Protein AF-K7EZV3-F1 (afdb_monomer)

Organism: Pelodiscus sinensis (NCBI:txid13735)

Sequence (281 aa):
MEKLIRELLFADDAALLAHTEAAMQRITSCFAKTAQHFGLEVSLKKTEVLYQPAPHEEHHPPSIFIEQTELKVVHQFSYLGCVILSDTKIDQEVDNRLAKAISTFGRLYKRVRNNSNLKRDTKVRVYKAVVLTILLYGAESWVTYRRHLSLLEHFRQRCLRTILNIHWSDFVANTEVLELAEVTSIEAMVLKIQLRWAGHIARMENHRLPKIVLYGELSSGYRDIGAPRKRYKDSLKKSLTACCIDHRQWATQAADRNSWRHTVHQATSFFEDTRRACMED

Solvent-accessible surface area (backbone atoms only — not comparable to full-atom values): 16645 Å² total; per-residue (Å²): 133,93,80,86,74,48,69,50,78,53,93,91,53,71,47,78,47,61,96,43,66,72,53,41,34,50,52,50,41,52,48,47,56,50,36,45,76,73,76,40,80,77,57,66,91,76,47,67,39,72,64,62,66,61,91,95,52,77,88,73,84,69,90,41,50,54,93,89,44,74,43,50,70,38,62,69,41,78,55,98,88,44,57,47,37,43,83,70,54,57,63,66,36,54,50,52,22,47,52,53,21,51,55,48,47,59,70,38,37,67,73,46,60,71,30,82,91,53,54,64,70,57,43,47,51,50,39,55,68,51,32,47,46,47,46,50,64,68,42,57,71,55,65,79,50,69,70,55,48,50,53,53,38,54,54,47,51,54,51,49,32,61,65,71,70,58,56,84,90,67,73,72,50,78,67,56,57,28,60,80,62,75,50,78,55,58,62,42,49,44,42,44,43,29,53,54,44,51,31,51,40,58,60,48,60,81,85,40,64,69,35,39,64,71,73,54,78,74,96,65,86,83,78,72,86,83,86,62,83,79,44,57,68,56,47,51,48,50,46,30,54,64,38,77,40,55,86,87,48,48,58,67,54,18,60,46,67,64,60,30,54,49,52,49,50,53,24,37,49,52,40,48,53,54,55,50,54,71,70,77,111

Nearest PDB structures (foldseek):
  5lg4-assembly1_A  TM=1.783E-01  e=4.500E+00  Saccharomyces cerevisiae S288C

InterPro domains:
  IPR000477 Reverse transcriptase domain [PS50878] (1-84)

pLDDT: mean 92.44, std 5.37, range [48.31, 97.94]

Structure (mmCIF, N/CA/C/O backbone):
data_AF-K7EZV3-F1
#
_entry.id   AF-K7EZV3-F1
#
loop_
_atom_site.group_PDB
_atom_site.id
_atom_site.type_symbol
_atom_site.label_atom_id
_atom_site.label_alt_id
_atom_site.label_comp_id
_atom_site.label_asym_id
_atom_site.label_entity_id
_atom_site.label_seq_id
_atom_site.pdbx_PDB_ins_code
_atom_site.Cartn_x
_atom_site.Cartn_y
_atom_site.Cartn_z
_atom_site.occupancy
_atom_site.B_iso_or_equiv
_atom_site.auth_seq_id
_atom_site.auth_comp_id
_atom_site.auth_asym_id
_atom_site.auth_atom_id
_atom_site.pdbx_PDB_model_num
ATOM 1 N N . MET A 1 1 ? -28.969 1.141 5.673 1.00 69.56 1 MET A N 1
ATOM 2 C CA . MET A 1 1 ? -28.671 0.417 6.926 1.00 69.56 1 MET A CA 1
ATOM 3 C C . MET A 1 1 ? -27.242 0.741 7.308 1.00 69.56 1 MET A C 1
ATOM 5 O O . MET A 1 1 ? -26.357 0.550 6.481 1.00 69.56 1 MET A O 1
ATOM 9 N N . GLU A 1 2 ? -27.040 1.290 8.499 1.00 82.62 2 GLU A N 1
ATOM 10 C CA . GLU A 1 2 ? -25.712 1.579 9.037 1.00 82.62 2 GLU A CA 1
ATOM 11 C C . GLU A 1 2 ? -24.970 0.269 9.341 1.00 82.62 2 GLU A C 1
ATOM 13 O O . GLU A 1 2 ? -25.576 -0.704 9.791 1.00 82.62 2 GLU A O 1
ATOM 18 N N . LYS A 1 3 ? -23.667 0.221 9.051 1.00 83.81 3 LYS A N 1
ATOM 19 C CA . LYS A 1 3 ? -22.807 -0.925 9.361 1.00 83.81 3 LYS A CA 1
ATOM 20 C C . LYS A 1 3 ? -21.596 -0.445 10.138 1.00 83.81 3 LYS A C 1
ATOM 22 O O . LYS A 1 3 ? -20.809 0.339 9.617 1.00 83.81 3 LYS A O 1
ATOM 27 N N . LEU A 1 4 ? -21.426 -0.975 11.343 1.00 88.81 4 LEU A N 1
ATOM 28 C CA . LEU A 1 4 ? -20.236 -0.745 12.147 1.00 88.81 4 LEU A CA 1
ATOM 29 C C . LEU A 1 4 ? -19.218 -1.861 11.900 1.00 88.81 4 LEU A C 1
ATOM 31 O O . LEU A 1 4 ? -19.522 -3.036 12.108 1.00 88.81 4 LEU A O 1
ATOM 35 N N . ILE A 1 5 ? -18.011 -1.491 11.477 1.00 90.69 5 ILE A N 1
ATOM 36 C CA . ILE A 1 5 ? -16.888 -2.422 11.346 1.00 90.69 5 ILE A CA 1
ATOM 37 C C . ILE A 1 5 ? -16.199 -2.490 12.708 1.00 90.69 5 ILE A C 1
ATOM 39 O O . ILE A 1 5 ? -15.713 -1.475 13.197 1.00 90.69 5 ILE A O 1
ATOM 43 N N . ARG A 1 6 ? -16.205 -3.672 13.328 1.00 92.69 6 ARG A N 1
ATOM 44 C CA . ARG A 1 6 ? -15.694 -3.888 14.693 1.00 92.69 6 ARG A CA 1
ATOM 45 C C . ARG A 1 6 ? -14.381 -4.658 14.739 1.00 92.69 6 ARG A C 1
ATOM 47 O O . ARG A 1 6 ? -13.639 -4.533 15.704 1.00 92.69 6 ARG A O 1
ATOM 54 N N . GLU A 1 7 ? -14.103 -5.448 13.713 1.00 93.19 7 GLU A N 1
ATOM 55 C CA . GLU A 1 7 ? -12.957 -6.348 13.683 1.00 93.19 7 GLU A CA 1
ATOM 56 C C . GLU A 1 7 ? -12.457 -6.549 12.253 1.00 93.19 7 GLU A C 1
ATOM 58 O O . GLU A 1 7 ? -13.232 -6.557 11.290 1.00 93.19 7 GLU A O 1
ATOM 63 N N . LEU A 1 8 ? -11.146 -6.711 12.133 1.00 94.19 8 LEU A N 1
ATOM 64 C CA . LEU A 1 8 ? -10.435 -7.149 10.945 1.00 94.19 8 LEU A CA 1
ATOM 65 C C . LEU A 1 8 ? -9.554 -8.314 11.397 1.00 94.19 8 LEU A C 1
ATOM 67 O O . LEU A 1 8 ? -8.602 -8.110 12.146 1.00 94.19 8 LEU A O 1
ATOM 71 N N . LEU A 1 9 ? -9.918 -9.528 10.995 1.00 93.88 9 LEU A N 1
ATOM 72 C CA . LEU A 1 9 ? -9.261 -10.756 11.438 1.00 93.88 9 LEU A CA 1
ATOM 73 C C . LEU A 1 9 ? -8.550 -11.421 10.261 1.00 93.88 9 LEU A C 1
ATOM 75 O O . LEU A 1 9 ? -9.131 -11.561 9.178 1.00 93.88 9 LEU A O 1
ATOM 79 N N . PHE A 1 10 ? -7.311 -11.851 10.475 1.00 93.56 10 PHE A N 1
ATOM 80 C CA . PHE A 1 10 ? -6.536 -12.613 9.507 1.00 93.56 10 PHE A CA 1
ATOM 81 C C . PHE A 1 10 ? -5.547 -13.538 10.224 1.00 93.56 10 PHE A C 1
ATOM 83 O O . PHE A 1 10 ? -4.552 -13.080 10.771 1.00 93.56 10 PHE A O 1
ATOM 90 N N . ALA A 1 11 ? -5.795 -14.850 10.172 1.00 92.69 11 ALA A N 1
ATOM 91 C CA . ALA A 1 11 ? -5.029 -15.834 10.941 1.00 92.69 11 ALA A CA 1
ATOM 92 C C . ALA A 1 11 ? -4.958 -15.446 12.436 1.00 92.69 11 ALA A C 1
ATOM 94 O O . ALA A 1 11 ? -6.009 -15.321 13.062 1.00 92.69 11 ALA A O 1
ATOM 95 N N . ASP A 1 12 ? -3.758 -15.273 12.992 1.00 91.00 12 ASP A N 1
ATOM 96 C CA . ASP A 1 12 ? -3.515 -14.825 14.366 1.00 91.00 12 ASP A CA 1
ATOM 97 C C . ASP A 1 12 ? -3.544 -13.295 14.535 1.00 91.00 12 ASP A C 1
ATOM 99 O O . ASP A 1 12 ? -3.707 -12.808 15.655 1.00 91.00 12 ASP A O 1
ATOM 103 N N . ASP A 1 13 ? -3.438 -12.534 13.442 1.00 93.00 13 ASP A N 1
ATOM 104 C CA . ASP A 1 13 ? -3.518 -11.076 13.468 1.00 93.00 13 ASP A CA 1
ATOM 105 C C . ASP A 1 13 ? -4.984 -10.618 13.576 1.00 93.00 13 ASP A C 1
ATOM 107 O O . ASP A 1 13 ? -5.815 -10.859 12.694 1.00 93.00 13 ASP A O 1
ATOM 111 N N . ALA A 1 14 ? -5.295 -9.888 14.647 1.00 94.12 14 ALA A N 1
ATOM 112 C CA . ALA A 1 14 ? -6.599 -9.276 14.878 1.00 94.12 14 ALA A CA 1
ATOM 113 C C . ALA A 1 14 ? -6.454 -7.767 15.106 1.00 94.12 14 ALA A C 1
ATOM 115 O O . ALA A 1 14 ? -5.689 -7.329 15.964 1.00 94.12 14 ALA A O 1
ATOM 116 N N . ALA A 1 15 ? -7.224 -6.967 14.370 1.00 95.44 15 ALA A N 1
ATOM 117 C CA . ALA A 1 15 ? -7.372 -5.537 14.616 1.00 95.44 15 ALA A CA 1
ATOM 118 C C . ALA A 1 15 ? -8.823 -5.224 14.993 1.00 95.44 15 ALA A C 1
ATOM 120 O O . ALA A 1 15 ? -9.747 -5.431 14.202 1.00 95.44 15 ALA A O 1
ATOM 121 N N . LEU A 1 16 ? -9.019 -4.727 16.212 1.00 95.94 16 LEU A N 1
ATOM 122 C CA . LEU A 1 16 ? -10.322 -4.328 16.736 1.00 95.94 16 LEU A CA 1
ATOM 123 C C . LEU A 1 16 ? -10.544 -2.832 16.500 1.00 95.94 16 LEU A C 1
ATOM 125 O O . LEU A 1 16 ? -9.615 -2.030 16.554 1.00 95.94 16 LEU A O 1
ATOM 129 N N . LEU A 1 17 ? -11.788 -2.461 16.216 1.00 95.12 17 LEU A N 1
ATOM 130 C CA . LEU A 1 17 ? -12.185 -1.111 15.837 1.00 95.12 17 LEU A CA 1
ATOM 131 C C . LEU A 1 17 ? -13.369 -0.666 16.694 1.00 95.12 17 LEU A C 1
ATOM 133 O O . LEU A 1 17 ? -14.361 -1.383 16.851 1.00 95.12 17 LEU A O 1
ATOM 137 N N . ALA A 1 18 ? -13.279 0.547 17.227 1.00 94.44 18 ALA A N 1
ATOM 138 C CA . ALA A 1 18 ? -14.347 1.174 17.988 1.00 94.44 18 ALA A CA 1
ATOM 139 C C . ALA A 1 18 ? -14.259 2.700 17.869 1.00 94.44 18 ALA A C 1
ATOM 141 O O . ALA A 1 18 ? -13.175 3.250 17.699 1.00 94.44 18 ALA A O 1
ATOM 142 N N . HIS A 1 19 ? -15.404 3.378 17.975 1.00 90.94 19 HIS A N 1
ATOM 143 C CA . HIS A 1 19 ? -15.478 4.844 17.921 1.00 90.94 19 HIS A CA 1
ATOM 144 C C . HIS A 1 19 ? -15.219 5.528 19.265 1.00 90.94 19 HIS A C 1
ATOM 146 O O . HIS A 1 19 ? -14.943 6.719 19.290 1.00 90.94 19 HIS A O 1
ATOM 152 N N . THR A 1 20 ? -15.345 4.803 20.378 1.00 91.69 20 THR A N 1
ATOM 153 C CA . THR A 1 20 ? -15.159 5.356 21.723 1.00 91.69 20 THR A CA 1
ATOM 154 C C . THR A 1 20 ? -14.233 4.471 22.535 1.00 91.69 20 THR A C 1
ATOM 156 O O . THR A 1 20 ? -14.227 3.250 22.361 1.00 91.69 20 THR A O 1
ATOM 159 N N . GLU A 1 21 ? -13.498 5.074 23.464 1.00 94.19 21 GLU A N 1
ATOM 160 C CA . GLU A 1 21 ? -12.610 4.363 24.386 1.00 94.19 21 GLU A CA 1
ATOM 161 C C . GLU A 1 21 ? -13.364 3.296 25.186 1.00 94.19 21 GLU A C 1
ATOM 163 O O . GLU A 1 21 ? -12.966 2.136 25.209 1.00 94.19 21 GLU A O 1
ATOM 168 N N . ALA A 1 22 ? -14.537 3.632 25.730 1.00 95.69 22 ALA A N 1
ATOM 169 C CA . ALA A 1 22 ? -15.364 2.670 26.453 1.00 95.69 22 ALA A CA 1
ATOM 170 C C . ALA A 1 22 ? -15.791 1.478 25.574 1.00 95.69 22 ALA A C 1
ATOM 172 O O . ALA A 1 22 ? -15.874 0.345 26.049 1.00 95.69 22 ALA A O 1
ATOM 173 N N . ALA A 1 23 ? -16.079 1.705 24.287 1.00 95.75 23 ALA A N 1
ATOM 174 C CA . ALA A 1 23 ? -16.372 0.618 23.356 1.00 95.75 23 ALA A CA 1
ATOM 175 C C . ALA A 1 23 ? -15.118 -0.198 23.010 1.00 95.75 23 ALA A C 1
ATOM 177 O O . ALA A 1 23 ? -15.225 -1.421 22.912 1.00 95.75 23 ALA A O 1
ATOM 178 N N . MET A 1 24 ? -13.958 0.454 22.884 1.00 96.31 24 MET A N 1
ATOM 179 C CA . MET A 1 24 ? -12.667 -0.197 22.659 1.00 96.31 24 MET A CA 1
ATOM 180 C C . MET A 1 24 ? -12.271 -1.093 23.840 1.00 96.31 24 MET A C 1
ATOM 182 O O . MET A 1 24 ? -11.887 -2.245 23.639 1.00 96.31 24 MET A O 1
ATOM 186 N N . GLN A 1 25 ? -12.453 -0.617 25.074 1.00 97.56 25 GLN A N 1
ATOM 187 C CA . GLN A 1 25 ? -12.226 -1.397 26.289 1.00 97.56 25 GLN A CA 1
ATOM 188 C C . GLN A 1 25 ? -13.127 -2.635 26.313 1.00 97.56 25 GLN A C 1
ATOM 190 O O . GLN A 1 25 ? -12.651 -3.753 26.504 1.00 97.56 25 GLN A O 1
ATOM 195 N N . ARG A 1 26 ? -14.432 -2.456 26.052 1.00 96.25 26 ARG A N 1
ATOM 196 C CA . ARG A 1 26 ? -15.395 -3.567 26.030 1.00 96.25 26 ARG A CA 1
ATOM 197 C C . ARG A 1 26 ? -15.046 -4.619 24.983 1.00 96.25 26 ARG A C 1
ATOM 199 O O . ARG A 1 26 ? -15.013 -5.798 25.321 1.00 96.25 26 ARG A O 1
ATOM 206 N N . ILE A 1 27 ? -14.797 -4.219 23.732 1.00 96.06 27 ILE A N 1
ATOM 207 C CA . ILE A 1 27 ? -14.512 -5.189 22.665 1.00 96.06 27 ILE A CA 1
ATOM 208 C C . ILE A 1 27 ? -13.200 -5.928 22.927 1.00 96.06 27 ILE A C 1
ATOM 210 O O . ILE A 1 27 ? -13.160 -7.143 22.779 1.00 96.06 27 ILE A O 1
ATOM 214 N N . THR A 1 28 ? -12.174 -5.227 23.412 1.00 96.50 28 THR A N 1
ATOM 215 C CA . THR A 1 28 ? -10.874 -5.813 23.752 1.00 96.50 28 THR A CA 1
ATOM 216 C C . THR A 1 28 ? -10.989 -6.809 24.910 1.00 96.50 28 THR A C 1
ATOM 218 O O . THR A 1 28 ? -10.503 -7.933 24.802 1.00 96.50 28 THR A O 1
ATOM 221 N N . SER A 1 29 ? -11.706 -6.458 25.986 1.00 95.50 29 SER A N 1
ATOM 222 C CA . SER A 1 29 ? -11.954 -7.372 27.114 1.00 95.50 29 SER A CA 1
ATOM 223 C C . SER A 1 29 ? -12.775 -8.597 26.704 1.00 95.50 29 SER A C 1
ATOM 225 O O . SER A 1 29 ? -12.448 -9.721 27.085 1.00 95.50 29 SER A O 1
ATOM 227 N N . CYS A 1 30 ? -13.828 -8.405 25.902 1.00 95.12 30 CYS A N 1
ATOM 228 C CA . CYS A 1 30 ? -14.626 -9.512 25.376 1.00 95.12 30 CYS A CA 1
ATOM 229 C C . CYS A 1 30 ? -13.800 -10.423 24.468 1.00 95.12 30 CYS A C 1
ATOM 231 O O . CYS A 1 30 ? -13.913 -11.643 24.583 1.00 95.12 30 CYS A O 1
ATOM 233 N N . PHE A 1 31 ? -12.966 -9.853 23.597 1.00 95.12 31 PHE A N 1
ATOM 234 C CA . PHE A 1 31 ? -12.097 -10.611 22.704 1.00 95.12 31 PHE A CA 1
ATOM 235 C C . PHE A 1 31 ? -11.091 -11.449 23.497 1.00 95.12 31 PHE A C 1
ATOM 237 O O . PHE A 1 31 ? -11.020 -12.655 23.285 1.00 95.12 31 PHE A O 1
ATOM 244 N N . ALA A 1 32 ? -10.394 -10.851 24.470 1.00 95.25 32 ALA A N 1
ATOM 245 C CA . ALA A 1 32 ? -9.432 -11.556 25.318 1.00 95.25 32 ALA A CA 1
ATOM 246 C C . ALA A 1 32 ? -10.081 -12.700 26.115 1.00 95.25 32 ALA A C 1
ATOM 248 O O . ALA A 1 32 ? -9.597 -13.829 26.083 1.00 95.25 32 ALA A O 1
ATOM 249 N N . LYS A 1 33 ? -11.231 -12.445 26.752 1.00 95.31 33 LYS A N 1
ATOM 250 C CA . LYS A 1 33 ? -11.982 -13.479 27.482 1.00 95.31 33 LYS A CA 1
ATOM 251 C C . LYS A 1 33 ? -12.449 -14.612 26.565 1.00 95.31 33 LYS A C 1
ATOM 253 O O . LYS A 1 33 ? -12.395 -15.782 26.930 1.00 95.31 33 LYS A O 1
ATOM 258 N N . THR A 1 34 ? -12.916 -14.267 25.367 1.00 94.75 34 THR A N 1
ATOM 259 C CA . THR A 1 34 ? -13.365 -15.258 24.383 1.00 94.75 34 THR A CA 1
ATOM 260 C C . THR A 1 34 ? -12.189 -16.097 23.894 1.00 94.75 34 THR A C 1
ATOM 262 O O . THR A 1 34 ? -12.300 -17.316 23.868 1.00 94.75 34 THR A O 1
ATOM 265 N N . ALA A 1 35 ? -11.048 -15.475 23.585 1.00 94.38 35 ALA A N 1
ATOM 266 C CA . ALA A 1 35 ? -9.823 -16.178 23.216 1.00 94.38 35 ALA A CA 1
ATOM 267 C C . ALA A 1 35 ? -9.426 -17.207 24.290 1.00 94.38 35 ALA A C 1
ATOM 269 O O . ALA A 1 35 ? -9.222 -18.374 23.958 1.00 94.38 35 ALA A O 1
ATOM 270 N N . GLN A 1 36 ? -9.456 -16.822 25.571 1.00 95.06 36 GLN A N 1
ATOM 271 C CA . GLN A 1 36 ? -9.179 -17.729 26.692 1.00 95.06 36 GLN A CA 1
ATOM 272 C C . GLN A 1 36 ? -10.145 -18.916 26.754 1.00 95.06 36 GLN A C 1
ATOM 274 O O . GLN A 1 36 ? -9.711 -20.046 26.967 1.00 95.06 36 GLN A O 1
ATOM 279 N N . HIS A 1 37 ? -11.445 -18.702 26.515 1.00 95.81 37 HIS A N 1
ATOM 280 C CA . HIS A 1 37 ? -12.419 -19.801 26.456 1.00 95.81 37 HIS A CA 1
ATOM 281 C C . HIS A 1 37 ? -12.117 -20.810 25.335 1.00 95.81 37 HIS A C 1
ATOM 283 O O . HIS A 1 37 ? -12.468 -21.981 25.460 1.00 95.81 37 HIS A O 1
ATOM 289 N N . PHE A 1 38 ? -11.456 -20.375 24.260 1.00 94.56 38 PHE A N 1
ATOM 290 C CA . PHE A 1 38 ? -10.987 -21.238 23.172 1.00 94.56 38 PHE A CA 1
ATOM 291 C C . PHE A 1 38 ? -9.553 -21.761 23.380 1.00 94.56 38 PHE A C 1
ATOM 293 O O . PHE A 1 38 ? -8.991 -22.369 22.471 1.00 94.56 38 PHE A O 1
ATOM 300 N N . GLY A 1 39 ? -8.953 -21.550 24.558 1.00 95.69 39 GLY A N 1
ATOM 301 C CA . GLY A 1 39 ? -7.586 -21.981 24.865 1.00 95.69 39 GLY A CA 1
ATOM 302 C C . GLY A 1 39 ? -6.499 -21.151 24.173 1.00 95.69 39 GLY A C 1
ATOM 303 O O . GLY A 1 39 ? -5.375 -21.623 24.024 1.00 95.69 39 GLY A O 1
ATOM 304 N N . LEU A 1 40 ? -6.829 -19.936 23.727 1.00 95.06 40 LEU A N 1
ATOM 305 C CA . LEU A 1 40 ? -5.903 -18.987 23.114 1.00 95.06 40 LEU A CA 1
ATOM 306 C C . LEU A 1 40 ? -5.526 -17.884 24.108 1.00 95.06 40 LEU A C 1
ATOM 308 O O . LEU A 1 40 ? -6.339 -17.457 24.926 1.00 95.06 40 LEU A O 1
ATOM 312 N N . GLU A 1 41 ? -4.305 -17.372 23.987 1.00 92.88 41 GLU A N 1
ATOM 313 C CA . GLU A 1 41 ? -3.794 -16.283 24.819 1.00 92.88 41 GLU A CA 1
ATOM 314 C C . GLU A 1 41 ? -3.475 -15.055 23.959 1.00 92.88 41 GLU A C 1
ATOM 316 O O . GLU A 1 41 ? -2.822 -15.154 22.916 1.00 92.88 41 GLU A O 1
ATOM 321 N N . VAL A 1 42 ? -3.930 -13.878 24.397 1.00 93.81 42 VAL A N 1
ATOM 322 C CA . VAL A 1 42 ? -3.603 -12.611 23.738 1.00 93.81 42 VAL A CA 1
ATOM 323 C C . VAL A 1 42 ? -2.207 -12.172 24.166 1.00 93.81 42 VAL A C 1
ATOM 325 O O . VAL A 1 42 ? -1.937 -11.956 25.344 1.00 93.81 42 VAL A O 1
ATOM 328 N N . SER A 1 43 ? -1.308 -11.992 23.201 1.00 93.94 43 SER A N 1
ATOM 329 C CA . SER A 1 43 ? 0.053 -11.541 23.488 1.00 93.94 43 SER A CA 1
ATOM 330 C C . SER A 1 43 ? 0.087 -10.058 23.866 1.00 93.94 43 SER A C 1
ATOM 332 O O . SER A 1 43 ? 0.243 -9.199 23.001 1.00 93.94 43 SER A O 1
ATOM 334 N N . LEU A 1 44 ? 0.048 -9.758 25.167 1.00 93.00 44 LEU A N 1
ATOM 335 C CA . LEU A 1 44 ? 0.093 -8.386 25.703 1.00 93.00 44 LEU A CA 1
ATOM 336 C C . LEU A 1 44 ? 1.269 -7.557 25.162 1.00 93.00 44 LEU A C 1
ATOM 338 O O . LEU A 1 44 ? 1.140 -6.363 24.924 1.00 93.00 44 LEU A O 1
ATOM 342 N N . LYS A 1 45 ? 2.418 -8.198 24.910 1.00 92.56 45 LYS A N 1
ATOM 343 C CA . LYS A 1 45 ? 3.607 -7.541 24.344 1.00 92.56 45 LYS A CA 1
ATOM 344 C C . LYS A 1 45 ? 3.415 -7.084 22.892 1.00 92.56 45 LYS A C 1
ATOM 346 O O . LYS A 1 45 ? 4.070 -6.134 22.471 1.00 92.56 45 LYS A O 1
ATOM 351 N N . LYS A 1 46 ? 2.610 -7.807 22.110 1.00 92.56 46 LYS A N 1
ATOM 352 C CA . LYS A 1 46 ? 2.352 -7.512 20.691 1.00 92.56 46 LYS A CA 1
ATOM 353 C C . LYS A 1 46 ? 1.092 -6.673 20.491 1.00 92.56 46 LYS A C 1
ATOM 355 O O . LYS A 1 46 ? 0.960 -6.043 19.449 1.00 92.56 46 LYS A O 1
ATOM 360 N N . THR A 1 47 ? 0.167 -6.698 21.445 1.00 95.12 47 THR A N 1
ATOM 361 C CA . THR A 1 47 ? -1.079 -5.941 21.369 1.00 95.12 47 THR A CA 1
ATOM 362 C C . THR A 1 47 ? -0.813 -4.465 21.648 1.00 95.12 47 THR A C 1
ATOM 364 O O . THR A 1 47 ? -0.391 -4.080 22.735 1.00 95.12 47 THR A O 1
ATOM 367 N N . GLU A 1 48 ? -1.080 -3.633 20.648 1.00 96.12 48 GLU A N 1
ATOM 368 C CA . GLU A 1 48 ? -0.909 -2.182 20.704 1.00 96.12 48 GLU A CA 1
ATOM 369 C C . GLU A 1 48 ? -2.248 -1.487 20.417 1.00 96.12 48 GLU A C 1
ATOM 371 O O . GLU A 1 48 ? -3.138 -2.063 19.786 1.00 96.12 48 GLU A O 1
ATOM 376 N N . VAL A 1 49 ? -2.393 -0.239 20.864 1.00 96.56 49 VAL A N 1
ATOM 377 C CA . VAL A 1 49 ? -3.595 0.578 20.647 1.00 96.56 49 VAL A CA 1
ATOM 378 C C . VAL A 1 49 ? -3.242 1.784 19.791 1.00 96.56 49 VAL A C 1
ATOM 380 O O . VAL A 1 49 ? -2.394 2.592 20.160 1.00 96.56 49 VAL A O 1
ATOM 383 N N . LEU A 1 50 ? -3.915 1.932 18.652 1.00 95.44 50 LEU A N 1
ATOM 384 C CA . LEU A 1 50 ? -3.836 3.137 17.832 1.00 95.44 50 LEU A CA 1
ATOM 385 C C . LEU A 1 50 ? -5.031 4.037 18.139 1.00 95.44 50 LEU A C 1
ATOM 387 O O . LEU A 1 50 ? -6.176 3.634 17.937 1.00 95.44 50 LEU A O 1
ATOM 391 N N . TYR A 1 51 ? -4.762 5.269 18.563 1.00 93.88 51 TYR A N 1
ATOM 392 C CA . TYR A 1 51 ? -5.792 6.290 18.717 1.00 93.88 51 TYR A CA 1
ATOM 393 C C . TYR A 1 51 ? -5.727 7.303 17.583 1.00 93.88 51 TYR A C 1
ATOM 395 O O . TYR A 1 51 ? -4.682 7.905 17.333 1.00 93.88 51 TYR A O 1
ATOM 403 N N . GLN A 1 52 ? -6.860 7.495 16.912 1.00 90.69 52 GLN A N 1
ATOM 404 C CA . GLN A 1 52 ? -7.023 8.465 15.841 1.00 90.69 52 GLN A CA 1
ATOM 405 C C . GLN A 1 52 ? -8.096 9.484 16.259 1.00 90.69 52 GLN A C 1
ATOM 407 O O . GLN A 1 52 ? -9.282 9.157 16.174 1.00 90.69 52 GLN A O 1
ATOM 412 N N . PRO A 1 53 ? -7.702 10.690 16.709 1.00 86.75 53 PRO A N 1
ATOM 413 C CA . PRO A 1 53 ? -8.657 11.730 17.083 1.00 86.75 53 PRO A CA 1
ATOM 414 C C . PRO A 1 53 ? -9.397 12.263 15.851 1.00 86.75 53 PRO A C 1
ATOM 416 O O . PRO A 1 53 ? -8.897 12.171 14.718 1.00 86.75 53 PRO A O 1
ATOM 419 N N . ALA A 1 54 ? -10.581 12.846 16.056 1.00 82.81 54 ALA A N 1
ATOM 420 C CA . ALA A 1 54 ? -11.228 13.592 14.987 1.00 82.81 54 ALA A CA 1
ATOM 421 C C . ALA A 1 54 ? -10.391 14.840 14.630 1.00 82.81 54 ALA A C 1
ATOM 423 O O . ALA A 1 54 ? -9.571 15.305 15.429 1.00 82.81 54 ALA A O 1
ATOM 424 N N . PRO A 1 55 ? -10.546 15.402 13.417 1.00 79.12 55 PRO A N 1
ATOM 425 C CA . PRO A 1 55 ? -9.895 16.661 13.078 1.00 79.12 55 PRO A CA 1
ATOM 426 C C . PRO A 1 55 ? -10.214 17.741 14.118 1.00 79.12 55 PRO A C 1
ATOM 428 O O . PRO A 1 55 ? -11.372 17.905 14.489 1.00 79.12 55 PRO A O 1
ATOM 431 N N . HIS A 1 56 ? -9.190 18.490 14.537 1.00 78.62 56 HIS A N 1
ATOM 432 C CA . HIS A 1 56 ? -9.286 19.588 15.515 1.00 78.62 56 HIS A CA 1
ATOM 433 C C . HIS A 1 56 ? -9.620 19.175 16.957 1.00 78.62 56 HIS A C 1
ATOM 435 O O . HIS A 1 56 ? -9.777 20.053 17.801 1.00 78.62 56 HIS A O 1
ATOM 441 N N . GLU A 1 57 ? -9.674 17.878 17.265 1.00 80.69 57 GLU A N 1
ATOM 442 C CA . GLU A 1 57 ? -9.731 17.399 18.648 1.00 80.69 57 GLU A CA 1
ATOM 443 C C . GLU A 1 57 ? -8.331 17.266 19.253 1.00 80.69 57 GLU A C 1
ATOM 445 O O . GLU A 1 57 ? -7.357 16.920 18.573 1.00 80.69 57 GLU A O 1
ATOM 450 N N . GLU A 1 58 ? -8.236 17.527 20.557 1.00 77.56 58 GLU A N 1
ATOM 451 C CA . GLU A 1 58 ? -7.014 17.289 21.313 1.00 77.56 58 GLU A CA 1
ATOM 452 C C . GLU A 1 58 ? -6.688 15.792 21.376 1.00 77.56 58 GLU A C 1
ATOM 454 O O . GLU A 1 58 ? -7.553 14.917 21.484 1.00 77.56 58 GLU A O 1
ATOM 459 N N . HIS A 1 59 ? -5.395 15.483 21.293 1.00 81.00 59 HIS A N 1
ATOM 460 C CA . HIS A 1 59 ? -4.927 14.111 21.373 1.00 81.00 59 HIS A CA 1
ATOM 461 C C . HIS A 1 59 ? -4.858 13.662 22.834 1.00 81.00 59 HIS A C 1
ATOM 463 O O . HIS A 1 59 ? -3.845 13.855 23.505 1.00 81.00 59 HIS A O 1
ATOM 469 N N . HIS A 1 60 ? -5.926 13.026 23.307 1.00 85.12 60 HIS A N 1
ATOM 470 C CA . HIS A 1 60 ? -5.935 12.317 24.583 1.00 85.12 60 HIS A CA 1
ATOM 471 C C . HIS A 1 60 ? -5.706 10.819 24.338 1.00 85.12 60 HIS A C 1
ATOM 473 O O . HIS A 1 60 ? -6.581 10.166 23.767 1.00 85.12 60 HIS A O 1
ATOM 479 N N . PRO A 1 61 ? -4.531 10.266 24.691 1.00 86.44 61 PRO A N 1
ATOM 480 C CA . PRO A 1 61 ? -4.272 8.846 24.498 1.00 86.44 61 PRO A CA 1
ATOM 481 C C . PRO A 1 61 ? -5.226 8.012 25.374 1.00 86.44 61 PRO A C 1
ATOM 483 O O . PRO A 1 61 ? -5.384 8.335 26.551 1.00 86.44 61 PRO A O 1
ATOM 486 N N . PRO A 1 62 ? -5.859 6.960 24.826 1.00 92.44 62 PRO A N 1
ATOM 487 C CA . PRO A 1 62 ? -6.791 6.122 25.570 1.00 92.44 62 PRO A CA 1
ATOM 488 C C . PRO A 1 62 ? -6.047 5.159 26.495 1.00 92.44 62 PRO A C 1
ATOM 490 O O . PRO A 1 62 ? -4.990 4.641 26.131 1.00 92.44 62 PRO A O 1
ATOM 493 N N . SER A 1 63 ? -6.656 4.829 27.628 1.00 95.25 63 SER A N 1
ATOM 494 C CA . SER A 1 63 ? -6.155 3.817 28.556 1.00 95.25 63 SER A CA 1
ATOM 495 C C . SER A 1 63 ? -6.988 2.548 28.413 1.00 95.25 63 SER A C 1
ATOM 497 O O . SER A 1 63 ? -8.082 2.416 28.961 1.00 95.25 63 SER A O 1
ATOM 499 N N . ILE A 1 64 ? -6.464 1.596 27.637 1.00 97.00 64 ILE A N 1
ATOM 500 C CA . ILE A 1 64 ? -7.111 0.303 27.392 1.00 97.00 64 ILE A CA 1
ATOM 501 C C . ILE A 1 64 ? -6.363 -0.793 28.136 1.00 97.00 64 ILE A C 1
ATOM 503 O O . ILE A 1 64 ? -5.150 -0.923 28.005 1.00 97.00 64 ILE A O 1
ATOM 507 N N . PHE A 1 65 ? -7.101 -1.632 28.851 1.00 96.56 65 PHE A N 1
ATOM 508 C CA . PHE A 1 65 ? -6.560 -2.711 29.665 1.00 96.56 65 PHE A CA 1
ATOM 509 C C . PHE A 1 65 ? -6.996 -4.080 29.147 1.00 96.56 65 PHE A C 1
ATOM 511 O O . PHE A 1 65 ? -8.150 -4.284 28.759 1.00 96.56 65 PHE A O 1
ATOM 518 N N . ILE A 1 66 ? -6.088 -5.047 29.216 1.00 94.69 66 ILE A N 1
ATOM 519 C CA . ILE A 1 66 ? -6.427 -6.470 29.226 1.00 94.69 66 ILE A CA 1
ATOM 520 C C . ILE A 1 66 ? -6.055 -6.991 30.608 1.00 94.69 66 ILE A C 1
ATOM 522 O O . ILE A 1 66 ? -4.897 -6.911 31.016 1.00 94.69 66 ILE A O 1
ATOM 526 N N . GLU A 1 67 ? -7.057 -7.488 31.335 1.00 87.88 67 GLU A N 1
ATOM 527 C CA . GLU A 1 67 ? -6.937 -7.883 32.743 1.00 87.88 67 GLU A CA 1
ATOM 528 C C . GLU A 1 67 ? -6.460 -6.715 33.621 1.00 87.88 67 GLU A C 1
ATOM 530 O O . GLU A 1 67 ? -7.250 -5.823 33.922 1.00 87.88 67 GLU A O 1
ATOM 535 N N . GLN A 1 68 ? -5.186 -6.704 34.015 1.00 90.81 68 GLN A N 1
ATOM 536 C CA . GLN A 1 68 ? -4.552 -5.639 34.804 1.00 90.81 68 GLN A CA 1
ATOM 537 C C . GLN A 1 68 ? -3.416 -4.934 34.048 1.00 90.81 68 GLN A C 1
ATOM 539 O O . GLN A 1 68 ? -2.742 -4.074 34.609 1.00 90.81 68 GLN A O 1
ATOM 544 N N . THR A 1 69 ? -3.186 -5.294 32.783 1.00 95.25 69 THR A N 1
ATOM 545 C CA . THR A 1 69 ? -2.105 -4.727 31.973 1.00 95.25 69 THR A CA 1
ATOM 546 C C . THR A 1 69 ? -2.653 -3.661 31.038 1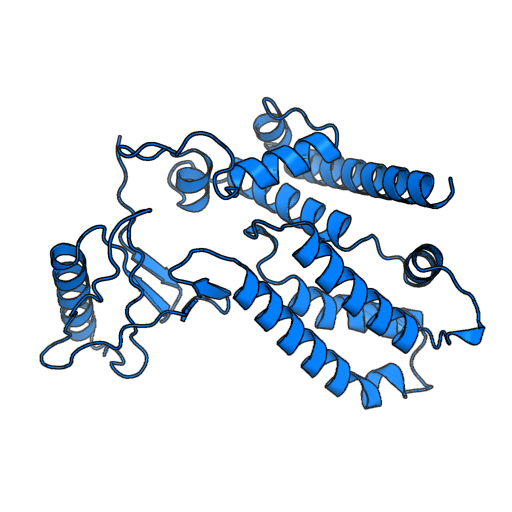.00 95.25 69 THR A C 1
ATOM 548 O O . THR A 1 69 ? -3.519 -3.945 30.208 1.00 95.25 69 THR A O 1
ATOM 551 N N . GLU A 1 70 ? -2.127 -2.443 31.156 1.00 96.19 70 GLU A N 1
ATOM 552 C CA . GLU A 1 70 ? -2.392 -1.369 30.201 1.00 96.19 70 GLU A CA 1
ATOM 553 C C . GLU A 1 70 ? -1.686 -1.665 28.874 1.00 96.19 70 GLU A C 1
ATOM 555 O O . GLU A 1 70 ? -0.495 -1.990 28.831 1.00 96.19 70 GLU A O 1
ATOM 560 N N . LEU A 1 71 ? -2.432 -1.575 27.779 1.00 96.69 71 LEU A N 1
ATOM 561 C CA . LEU A 1 71 ? -1.906 -1.766 26.440 1.00 96.69 71 LEU A CA 1
ATOM 562 C C . LEU A 1 71 ? -1.122 -0.535 25.995 1.00 96.69 71 LEU A C 1
ATOM 564 O O . LEU A 1 71 ? -1.508 0.609 26.224 1.00 96.69 71 LEU A O 1
ATOM 568 N N . LYS A 1 72 ? -0.030 -0.777 25.273 1.00 96.19 72 LYS A N 1
ATOM 569 C CA . LYS A 1 72 ? 0.817 0.290 24.748 1.00 96.19 72 LYS A CA 1
ATOM 570 C C . LYS A 1 72 ? 0.080 1.075 23.660 1.00 96.19 72 LYS A C 1
ATOM 572 O O . LYS A 1 72 ? -0.214 0.538 22.590 1.00 96.19 72 LYS A O 1
ATOM 577 N N . VAL A 1 73 ? -0.137 2.366 23.898 1.00 95.88 73 VAL A N 1
ATOM 578 C CA . VAL A 1 73 ? -0.630 3.296 22.874 1.00 95.88 73 VAL A CA 1
ATOM 579 C C . VAL A 1 73 ? 0.500 3.642 21.904 1.00 95.88 73 VAL A C 1
ATOM 581 O O . VAL A 1 73 ? 1.614 3.974 22.315 1.00 95.88 73 VAL A O 1
ATOM 584 N N . VAL A 1 74 ? 0.226 3.566 20.604 1.00 95.12 74 VAL A N 1
ATOM 585 C CA . VAL A 1 74 ? 1.206 3.816 19.543 1.00 95.12 74 VAL A CA 1
ATOM 586 C C . VAL A 1 74 ? 0.710 4.839 18.534 1.00 95.12 74 VAL A C 1
ATOM 588 O O . VAL A 1 74 ? -0.461 4.878 18.178 1.00 95.12 74 VAL A O 1
ATOM 591 N N . HIS A 1 75 ? 1.638 5.645 18.018 1.00 93.25 75 HIS A N 1
ATOM 592 C CA . HIS A 1 75 ? 1.396 6.513 16.861 1.00 93.25 75 HIS A CA 1
ATOM 593 C C . HIS A 1 75 ? 1.443 5.730 15.538 1.00 93.25 75 HIS A C 1
ATOM 595 O O . HIS A 1 75 ? 0.805 6.107 14.558 1.00 93.25 75 HIS A O 1
ATOM 601 N N . GLN A 1 76 ? 2.228 4.650 15.505 1.00 94.31 76 GLN A N 1
ATOM 602 C CA . GLN A 1 76 ? 2.449 3.809 14.337 1.00 94.31 76 GLN A CA 1
ATOM 603 C C . GLN A 1 76 ? 1.965 2.392 14.630 1.00 94.31 76 GLN A C 1
ATOM 605 O O . GLN A 1 76 ? 2.541 1.713 15.472 1.00 94.31 76 GLN A O 1
ATOM 610 N N . PHE A 1 77 ? 0.960 1.937 13.890 1.00 94.25 77 PHE A N 1
ATOM 611 C CA . PHE A 1 77 ? 0.378 0.607 14.023 1.00 94.25 77 PHE A CA 1
ATOM 612 C C . PHE A 1 77 ? 0.691 -0.235 12.788 1.00 94.25 77 PHE A C 1
ATOM 614 O O . PHE A 1 77 ? 0.521 0.230 11.659 1.00 94.25 77 PHE A O 1
ATOM 621 N N . SER A 1 78 ? 1.159 -1.467 12.983 1.00 93.25 78 SER A N 1
ATOM 622 C CA . SER A 1 78 ? 1.466 -2.384 11.879 1.00 93.25 78 SER A CA 1
ATOM 623 C C . SER A 1 78 ? 0.397 -3.464 11.770 1.00 93.25 78 SER A C 1
ATOM 625 O O . SER A 1 78 ? 0.142 -4.169 12.736 1.00 93.25 78 SER A O 1
ATOM 627 N N . TYR A 1 79 ? -0.189 -3.632 10.585 1.00 93.50 79 TYR A N 1
ATOM 628 C CA . TYR A 1 79 ? -1.187 -4.667 10.316 1.00 93.50 79 TYR A CA 1
ATOM 629 C C . TYR A 1 79 ? -0.980 -5.264 8.923 1.00 93.50 79 TYR A C 1
ATOM 631 O O . TYR A 1 79 ? -0.884 -4.530 7.936 1.00 93.50 79 TYR A O 1
ATOM 639 N N . LEU A 1 80 ? -0.863 -6.595 8.835 1.00 92.00 80 LEU A N 1
ATOM 640 C CA . LEU A 1 80 ? -0.614 -7.339 7.585 1.00 92.00 80 LEU A CA 1
ATOM 641 C C . LEU A 1 80 ? 0.569 -6.801 6.769 1.00 92.00 80 LEU A C 1
ATOM 643 O O . LEU A 1 80 ? 0.585 -6.746 5.534 1.00 92.00 80 LEU A O 1
ATOM 647 N N . GLY A 1 81 ? 1.586 -6.374 7.512 1.00 90.88 81 GLY A N 1
ATOM 648 C CA . GLY A 1 81 ? 2.808 -5.809 6.985 1.00 90.88 81 GLY A CA 1
ATOM 649 C C . GLY A 1 81 ? 2.712 -4.347 6.564 1.00 90.88 81 GLY A C 1
ATOM 650 O O . GLY A 1 81 ? 3.779 -3.810 6.288 1.00 90.88 81 GLY A O 1
ATOM 651 N N . CYS A 1 82 ? 1.533 -3.715 6.515 1.00 92.25 82 CYS A N 1
ATOM 652 C CA . CYS A 1 82 ? 1.334 -2.285 6.240 1.00 92.25 82 CYS A CA 1
ATOM 653 C C . CYS A 1 82 ? 1.357 -1.454 7.523 1.00 92.25 82 CYS A C 1
ATOM 655 O O . CYS A 1 82 ? 0.972 -1.930 8.588 1.00 92.25 82 CYS A O 1
ATOM 657 N N . VAL A 1 83 ? 1.783 -0.201 7.404 1.00 93.44 83 VAL A N 1
ATOM 658 C CA . VAL A 1 83 ? 1.857 0.746 8.510 1.00 93.44 83 VAL A CA 1
ATOM 659 C C . VAL A 1 83 ? 0.768 1.806 8.401 1.00 93.44 83 VAL A C 1
ATOM 661 O O . VAL A 1 83 ? 0.597 2.443 7.363 1.00 93.44 83 VAL A O 1
ATOM 664 N N . ILE A 1 84 ? 0.051 1.998 9.503 1.00 93.19 84 ILE A N 1
ATOM 665 C CA . ILE A 1 84 ? -1.015 2.980 9.672 1.00 93.19 84 ILE A CA 1
ATOM 666 C C . ILE A 1 84 ? -0.564 3.968 10.749 1.00 93.19 84 ILE A C 1
ATOM 668 O O . ILE A 1 84 ? -0.137 3.565 11.830 1.00 93.19 84 ILE A O 1
ATOM 672 N N . LEU A 1 85 ? -0.636 5.262 10.442 1.00 92.88 85 LEU A N 1
ATOM 673 C CA . LEU A 1 85 ? -0.348 6.333 11.394 1.00 92.88 85 LEU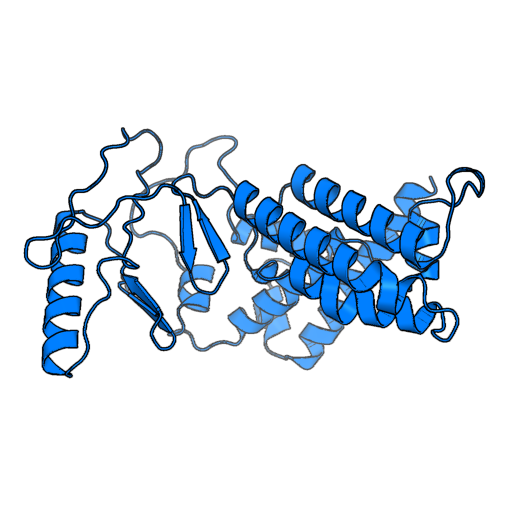 A CA 1
ATOM 674 C C . LEU A 1 85 ? -1.641 6.894 11.981 1.00 92.88 85 LEU A C 1
ATOM 676 O O . LEU A 1 85 ? -2.655 6.958 11.280 1.00 92.88 85 LEU A O 1
ATOM 680 N N . SER A 1 86 ? -1.584 7.381 13.220 1.00 90.94 86 SER A N 1
ATOM 681 C CA . SER A 1 86 ? -2.717 8.066 13.861 1.00 90.94 86 SER A CA 1
ATOM 682 C C . SER A 1 86 ? -3.137 9.324 13.101 1.00 90.94 86 SER A C 1
ATOM 684 O O . SER A 1 86 ? -4.308 9.687 13.086 1.00 90.94 86 SER A O 1
ATOM 686 N N . ASP A 1 87 ? -2.205 9.971 12.398 1.00 88.19 87 ASP A N 1
ATOM 687 C CA . ASP A 1 87 ? -2.494 11.119 11.548 1.00 88.19 87 ASP A CA 1
ATOM 688 C C . ASP A 1 87 ? -2.950 10.739 10.132 1.00 88.19 87 ASP A C 1
ATOM 690 O O . ASP A 1 87 ? -3.126 11.632 9.305 1.00 88.19 87 ASP A O 1
ATOM 694 N N . THR A 1 88 ? -3.177 9.457 9.826 1.00 87.56 88 THR A N 1
ATOM 695 C CA . THR A 1 88 ? -3.645 8.924 8.528 1.00 87.56 88 THR A CA 1
ATOM 696 C C . THR A 1 88 ? -2.755 9.217 7.314 1.00 87.56 88 THR A C 1
ATOM 698 O O . THR A 1 88 ? -3.170 8.986 6.173 1.00 87.56 88 THR A O 1
ATOM 701 N N . LYS A 1 89 ? -1.535 9.737 7.502 1.00 91.00 89 LYS A N 1
ATOM 702 C CA . LYS A 1 89 ? -0.623 9.978 6.381 1.00 91.00 89 LYS A CA 1
ATOM 703 C C . LYS A 1 89 ? 0.029 8.677 5.922 1.00 91.00 89 LYS A C 1
ATOM 705 O O . LYS A 1 89 ? 0.358 7.806 6.718 1.00 91.00 89 LYS A O 1
ATOM 710 N N . ILE A 1 90 ? 0.278 8.579 4.617 1.00 93.12 90 ILE A N 1
ATOM 711 C CA . ILE A 1 90 ? 0.956 7.415 4.023 1.00 93.12 90 ILE A CA 1
ATOM 712 C C . ILE A 1 90 ? 2.483 7.557 3.986 1.00 93.12 90 ILE A C 1
ATOM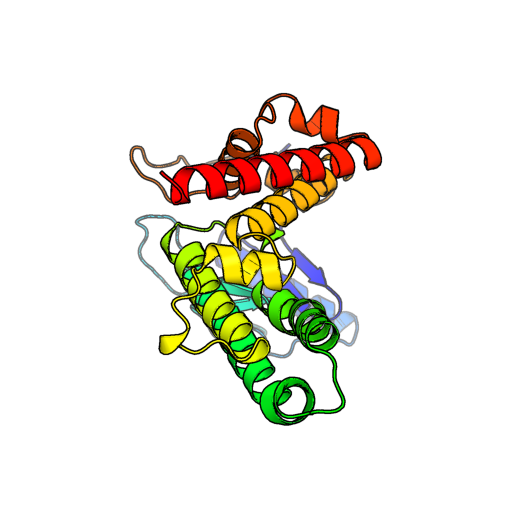 714 O O . ILE A 1 90 ? 3.156 6.654 3.504 1.00 93.12 90 ILE A O 1
ATOM 718 N N . ASP A 1 91 ? 3.027 8.692 4.438 1.00 94.06 91 ASP A N 1
ATOM 719 C CA . ASP A 1 91 ? 4.455 9.018 4.339 1.00 94.06 91 ASP A CA 1
ATOM 720 C C . ASP A 1 91 ? 5.335 7.897 4.902 1.00 94.06 91 ASP A C 1
ATOM 722 O O . ASP A 1 91 ? 6.153 7.333 4.180 1.00 94.06 91 ASP A O 1
ATOM 726 N N . GLN A 1 92 ? 5.063 7.481 6.142 1.00 94.56 92 GLN A N 1
ATOM 727 C CA . GLN A 1 92 ? 5.827 6.419 6.793 1.00 94.56 92 GLN A CA 1
ATOM 728 C C . GLN A 1 92 ? 5.669 5.059 6.100 1.00 94.56 92 GLN A C 1
ATOM 730 O O . GLN A 1 92 ? 6.611 4.272 6.078 1.00 94.56 92 GLN A O 1
ATOM 735 N N . GLU A 1 93 ? 4.506 4.759 5.513 1.00 95.50 93 GLU A N 1
ATOM 736 C CA . GLU A 1 93 ? 4.319 3.514 4.759 1.00 95.50 93 GLU A CA 1
ATOM 737 C C . GLU A 1 93 ? 5.169 3.507 3.482 1.00 95.50 93 GLU A C 1
ATOM 739 O O . GLU A 1 93 ? 5.836 2.509 3.193 1.00 95.50 93 GLU A O 1
ATOM 744 N N . VAL A 1 94 ? 5.206 4.628 2.754 1.00 96.38 94 VAL A N 1
ATOM 745 C CA . VAL A 1 94 ? 6.057 4.794 1.566 1.00 96.38 94 VAL A CA 1
ATOM 746 C C . VAL A 1 94 ? 7.533 4.679 1.950 1.00 96.38 94 VAL A C 1
ATOM 748 O O . VAL A 1 94 ? 8.269 3.930 1.305 1.00 96.38 94 VAL A O 1
ATOM 751 N N . ASP A 1 95 ? 7.956 5.339 3.029 1.00 96.25 95 ASP A N 1
ATOM 752 C CA . ASP A 1 95 ? 9.335 5.279 3.525 1.00 96.25 95 ASP A CA 1
ATOM 753 C C . ASP A 1 95 ? 9.721 3.859 3.963 1.00 96.25 95 ASP A C 1
ATOM 755 O O . ASP A 1 95 ? 10.804 3.368 3.636 1.00 96.25 95 ASP A O 1
ATOM 759 N N . ASN A 1 96 ? 8.808 3.137 4.618 1.00 95.88 96 ASN A N 1
ATOM 760 C CA . ASN A 1 96 ? 9.022 1.749 5.017 1.00 95.88 96 ASN A CA 1
ATOM 761 C C . ASN A 1 96 ? 9.158 0.811 3.809 1.00 95.88 96 ASN A C 1
ATOM 763 O O . ASN A 1 96 ? 10.033 -0.064 3.809 1.00 95.88 96 ASN A O 1
ATOM 767 N N . ARG A 1 97 ? 8.329 0.974 2.765 1.00 97.38 97 ARG A N 1
ATOM 768 C CA . ARG A 1 97 ? 8.496 0.216 1.511 1.00 97.38 97 ARG A CA 1
ATOM 769 C C . ARG A 1 97 ? 9.818 0.524 0.847 1.00 97.38 97 ARG A C 1
ATOM 771 O O . ARG A 1 97 ? 10.517 -0.396 0.420 1.00 97.38 97 ARG A O 1
ATOM 778 N N . LEU A 1 98 ? 10.162 1.804 0.782 1.00 97.75 98 LEU A N 1
ATOM 779 C CA . LEU A 1 98 ? 11.391 2.268 0.175 1.00 97.75 98 LEU A CA 1
ATOM 780 C C . LEU A 1 98 ? 12.608 1.680 0.900 1.00 97.75 98 LEU A C 1
ATOM 782 O O . LEU A 1 98 ? 13.472 1.096 0.251 1.00 97.75 98 LEU A O 1
ATOM 786 N N . ALA A 1 99 ? 12.640 1.721 2.233 1.00 97.88 99 ALA A N 1
ATOM 787 C CA . ALA A 1 99 ? 13.709 1.133 3.037 1.00 97.88 99 ALA A CA 1
ATOM 788 C C . ALA A 1 99 ? 13.852 -0.384 2.805 1.00 97.88 99 ALA A C 1
ATOM 790 O O . ALA A 1 99 ? 14.962 -0.885 2.589 1.00 97.88 99 ALA A O 1
ATOM 791 N N . LYS A 1 100 ? 12.735 -1.126 2.775 1.00 97.75 100 LYS A N 1
ATOM 792 C CA . LYS A 1 100 ? 12.731 -2.573 2.480 1.00 97.75 100 LYS A CA 1
ATOM 793 C C . LYS A 1 100 ? 13.238 -2.868 1.065 1.00 97.75 100 LYS A C 1
ATOM 795 O O . LYS A 1 100 ? 14.036 -3.793 0.875 1.00 97.75 100 LYS A O 1
ATOM 800 N N . ALA A 1 101 ? 12.817 -2.077 0.080 1.00 97.94 101 ALA A N 1
ATOM 801 C CA . ALA A 1 101 ? 13.245 -2.216 -1.307 1.00 97.94 101 ALA A CA 1
ATOM 802 C C . ALA A 1 101 ? 14.735 -1.879 -1.480 1.00 97.94 101 ALA A C 1
ATOM 804 O O . ALA A 1 101 ? 15.448 -2.639 -2.134 1.00 97.94 101 ALA A O 1
ATOM 805 N N . ILE A 1 102 ? 15.231 -0.811 -0.841 1.00 97.81 102 ILE A N 1
ATOM 806 C CA . ILE A 1 102 ? 16.655 -0.437 -0.815 1.00 97.81 102 ILE A CA 1
ATOM 807 C C . ILE A 1 102 ? 17.490 -1.571 -0.218 1.00 97.81 102 ILE A C 1
ATOM 809 O O . ILE A 1 102 ? 18.453 -2.019 -0.843 1.00 97.81 102 ILE A O 1
ATOM 813 N N . SER A 1 103 ? 17.108 -2.071 0.962 1.00 97.81 103 SER A N 1
ATOM 814 C CA . SER A 1 103 ? 17.823 -3.164 1.631 1.00 97.81 103 SER A CA 1
ATOM 815 C C . SER A 1 103 ? 17.879 -4.413 0.750 1.00 97.81 103 SER A C 1
ATOM 817 O O . SER A 1 103 ? 18.939 -5.015 0.565 1.00 97.81 103 SER A O 1
ATOM 819 N N . THR A 1 104 ? 16.751 -4.769 0.131 1.00 97.38 104 THR A N 1
ATOM 820 C CA . THR A 1 104 ? 16.666 -5.931 -0.760 1.00 97.38 104 THR A CA 1
ATOM 821 C C . THR A 1 104 ? 17.508 -5.743 -2.017 1.00 97.38 104 THR A C 1
ATOM 823 O O . THR A 1 104 ? 18.266 -6.639 -2.384 1.00 97.38 104 THR A O 1
ATOM 826 N N . PHE A 1 105 ? 17.449 -4.570 -2.649 1.00 96.81 105 PHE A N 1
ATOM 827 C CA . PHE A 1 105 ? 18.267 -4.255 -3.816 1.00 96.81 105 PHE A CA 1
ATOM 828 C C . PHE A 1 105 ? 19.767 -4.344 -3.500 1.00 96.81 105 PHE A C 1
ATOM 830 O O . PHE A 1 105 ? 20.517 -4.960 -4.257 1.00 96.81 105 PHE A O 1
ATOM 837 N N . GLY A 1 106 ? 20.192 -3.826 -2.342 1.00 96.19 106 GLY A N 1
ATOM 838 C CA . GLY A 1 106 ? 21.569 -3.948 -1.860 1.00 96.19 106 GLY A CA 1
ATOM 839 C C . GLY A 1 106 ? 22.013 -5.405 -1.692 1.00 96.19 106 GLY A C 1
ATOM 840 O O . GLY A 1 106 ? 23.088 -5.783 -2.155 1.00 96.19 106 GLY A O 1
ATOM 841 N N . ARG A 1 107 ? 21.162 -6.269 -1.123 1.00 95.69 107 ARG A N 1
ATOM 842 C CA . ARG A 1 107 ? 21.450 -7.714 -0.989 1.00 95.69 107 ARG A CA 1
ATOM 843 C C . ARG A 1 107 ? 21.578 -8.424 -2.340 1.00 95.69 107 ARG A C 1
ATOM 845 O O . ARG A 1 107 ? 22.356 -9.371 -2.467 1.00 95.69 107 ARG A O 1
ATOM 852 N N . LEU A 1 108 ? 20.845 -7.970 -3.358 1.00 94.06 108 LEU A N 1
ATOM 853 C CA . LEU A 1 108 ? 20.920 -8.518 -4.716 1.00 94.06 108 LEU A CA 1
ATOM 854 C C . LEU A 1 108 ? 22.162 -8.050 -5.487 1.00 94.06 108 LEU A C 1
ATOM 856 O O . LEU A 1 108 ? 22.499 -8.659 -6.503 1.00 94.06 108 LEU A O 1
ATOM 860 N N . TYR A 1 109 ? 22.878 -7.031 -5.008 1.00 89.25 109 TYR A N 1
ATOM 861 C CA . TYR A 1 109 ? 24.001 -6.430 -5.727 1.00 89.25 109 TYR A CA 1
ATOM 862 C C . TYR A 1 109 ? 25.069 -7.462 -6.131 1.00 89.25 109 TYR A C 1
ATOM 864 O O . TYR A 1 109 ? 25.368 -7.637 -7.311 1.00 89.25 109 TYR A O 1
ATOM 872 N N . LYS A 1 110 ? 25.591 -8.247 -5.183 1.00 89.25 110 LYS A N 1
ATOM 873 C CA . LYS A 1 110 ? 26.642 -9.233 -5.492 1.00 89.25 110 LYS A CA 1
ATOM 874 C C . LYS A 1 110 ? 26.145 -10.371 -6.397 1.00 89.25 110 LYS A C 1
ATOM 876 O O . LYS A 1 110 ? 26.850 -10.774 -7.314 1.00 89.25 110 LYS A O 1
ATOM 881 N N . ARG A 1 111 ? 24.942 -10.899 -6.136 1.00 89.88 111 ARG A N 1
ATOM 882 C CA . ARG A 1 111 ? 24.427 -12.131 -6.772 1.00 89.88 111 ARG A CA 1
ATOM 883 C C . ARG A 1 111 ? 23.770 -11.903 -8.130 1.00 89.88 111 ARG A C 1
ATOM 885 O O . ARG A 1 111 ? 23.851 -12.768 -8.998 1.00 89.88 111 ARG A O 1
ATOM 892 N N . VAL A 1 112 ? 23.101 -10.765 -8.294 1.00 90.75 112 VAL A N 1
ATOM 893 C CA . VAL A 1 112 ? 22.363 -10.419 -9.512 1.00 90.75 112 VAL A CA 1
ATOM 894 C C . VAL A 1 112 ? 23.162 -9.425 -10.327 1.00 90.75 112 VAL A C 1
ATOM 896 O O . VAL A 1 112 ? 23.387 -9.643 -11.514 1.00 90.75 112 VAL A O 1
ATOM 899 N N . ARG A 1 113 ? 23.623 -8.335 -9.705 1.00 85.12 113 ARG A N 1
ATOM 900 C CA . ARG A 1 113 ? 24.254 -7.256 -10.459 1.00 85.12 113 ARG A CA 1
ATOM 901 C C . ARG A 1 113 ? 25.672 -7.605 -10.915 1.00 85.12 113 ARG A C 1
ATOM 903 O O . ARG A 1 113 ? 25.909 -7.605 -12.122 1.00 85.12 113 ARG A O 1
ATOM 910 N N . ASN A 1 114 ? 26.573 -7.962 -10.004 1.00 88.69 114 ASN A N 1
ATOM 911 C CA . ASN A 1 114 ? 27.976 -8.257 -10.345 1.00 88.69 114 ASN A CA 1
ATOM 912 C C . ASN A 1 114 ? 28.180 -9.607 -11.043 1.00 88.69 114 ASN A C 1
ATOM 914 O O . ASN A 1 114 ? 29.294 -9.955 -11.419 1.00 88.69 114 ASN A O 1
ATOM 918 N N . ASN A 1 115 ? 27.113 -10.377 -11.228 1.00 91.12 115 ASN A N 1
ATOM 919 C CA . ASN A 1 115 ? 27.186 -11.664 -11.886 1.00 91.12 115 ASN A CA 1
ATOM 920 C C . ASN A 1 115 ? 27.223 -11.485 -13.413 1.00 91.12 115 ASN A C 1
ATOM 922 O O . ASN A 1 115 ? 26.240 -11.047 -14.021 1.00 91.12 115 ASN A O 1
ATOM 926 N N . SER A 1 116 ? 28.365 -11.801 -14.024 1.00 88.62 116 SER A N 1
ATOM 927 C CA . SER A 1 116 ? 28.577 -11.765 -15.477 1.00 88.62 116 SER A CA 1
ATOM 928 C C . SER A 1 116 ? 27.797 -12.852 -16.220 1.00 88.62 116 SER A C 1
ATOM 930 O O . SER A 1 116 ? 27.454 -12.656 -17.381 1.00 88.62 116 SER A O 1
ATOM 932 N N . ASN A 1 117 ? 27.427 -13.945 -15.544 1.00 93.44 117 ASN A N 1
ATOM 933 C CA . ASN A 1 117 ? 26.669 -15.048 -16.142 1.00 93.44 117 ASN A CA 1
ATOM 934 C C . ASN A 1 117 ? 25.182 -14.712 -16.350 1.00 93.44 117 ASN A C 1
ATOM 936 O O . ASN A 1 117 ? 24.457 -15.461 -17.001 1.00 93.44 117 ASN A O 1
ATOM 940 N N . LEU A 1 118 ? 24.698 -13.596 -15.792 1.00 94.00 118 LEU A N 1
ATOM 941 C CA . LEU A 1 118 ? 23.315 -13.156 -15.957 1.00 94.00 118 LEU A CA 1
ATOM 942 C C . LEU A 1 118 ? 23.202 -12.108 -17.065 1.00 94.00 118 LEU A C 1
ATOM 944 O O . LEU A 1 118 ? 23.835 -11.051 -17.016 1.00 94.00 118 LEU A O 1
ATOM 948 N N . LYS A 1 119 ? 22.305 -12.358 -18.024 1.00 94.12 119 LYS A N 1
ATOM 949 C CA . LYS A 1 119 ? 21.934 -11.376 -19.053 1.00 94.12 119 LYS A CA 1
ATOM 950 C C . LYS A 1 119 ? 21.255 -10.158 -18.418 1.00 94.12 119 LYS A C 1
ATOM 952 O O . LYS A 1 119 ? 20.538 -10.300 -17.425 1.00 94.12 119 LYS A O 1
ATOM 957 N N . ARG A 1 120 ? 21.418 -8.976 -19.028 1.00 92.38 120 ARG A N 1
ATOM 958 C CA . ARG A 1 120 ? 20.800 -7.712 -18.568 1.00 92.38 120 ARG A CA 1
ATOM 959 C C . ARG A 1 120 ? 19.295 -7.863 -18.337 1.00 92.38 120 ARG A C 1
ATOM 961 O O . ARG A 1 120 ? 18.826 -7.613 -17.234 1.00 92.38 120 ARG A O 1
ATOM 968 N N . ASP A 1 121 ? 18.584 -8.398 -19.320 1.00 93.94 121 ASP A N 1
ATOM 969 C CA . ASP A 1 121 ? 17.146 -8.685 -19.257 1.00 93.94 121 ASP A CA 1
ATOM 970 C C . ASP A 1 121 ? 16.762 -9.589 -18.061 1.00 93.94 121 ASP A C 1
ATOM 972 O O . ASP A 1 121 ? 15.822 -9.307 -17.319 1.00 93.94 121 ASP A O 1
ATOM 976 N N . THR A 1 122 ? 17.572 -10.607 -17.747 1.00 95.62 122 THR A N 1
ATOM 977 C CA . THR A 1 122 ? 17.333 -11.450 -16.559 1.00 95.62 122 THR A CA 1
ATOM 978 C C . THR A 1 122 ? 17.512 -10.669 -15.256 1.00 95.62 122 THR A C 1
ATOM 980 O O . THR A 1 122 ? 16.712 -10.827 -14.336 1.00 95.62 122 THR A O 1
ATOM 983 N N . LYS A 1 123 ? 18.507 -9.776 -15.175 1.00 95.44 123 LYS A N 1
ATOM 984 C CA . LYS A 1 123 ? 18.693 -8.897 -14.007 1.00 95.44 123 LYS A CA 1
ATOM 985 C C . LYS A 1 123 ? 17.500 -7.958 -13.822 1.00 95.44 123 LYS A C 1
ATOM 987 O O . LYS A 1 123 ? 17.032 -7.786 -12.697 1.00 95.44 123 LYS A O 1
ATOM 992 N N . VAL A 1 124 ? 16.977 -7.401 -14.916 1.00 95.69 124 VAL A N 1
ATOM 993 C CA . VAL A 1 124 ? 15.778 -6.553 -14.885 1.00 95.69 124 VAL A CA 1
ATOM 994 C C . VAL A 1 124 ? 14.550 -7.368 -14.456 1.00 95.69 124 VAL A C 1
ATOM 996 O O . VAL A 1 124 ? 13.803 -6.910 -13.593 1.00 95.69 124 VAL A O 1
ATOM 999 N N . ARG A 1 125 ? 14.356 -8.599 -14.953 1.00 96.06 125 ARG A N 1
ATOM 1000 C CA . ARG A 1 125 ? 13.271 -9.487 -14.486 1.00 96.06 125 ARG A CA 1
ATOM 1001 C C . ARG A 1 125 ? 13.339 -9.764 -12.985 1.00 96.06 125 ARG A C 1
ATOM 1003 O O . ARG A 1 125 ? 12.315 -9.667 -12.314 1.00 96.06 125 ARG A O 1
ATOM 1010 N N . VAL A 1 126 ? 14.526 -10.047 -12.443 1.00 96.25 126 VAL A N 1
ATOM 1011 C CA . VAL A 1 126 ? 14.706 -10.247 -10.993 1.00 96.25 126 VAL A CA 1
ATOM 1012 C C . VAL A 1 126 ? 14.357 -8.976 -10.215 1.00 96.25 126 VAL A C 1
ATOM 1014 O O . VAL A 1 126 ? 13.664 -9.044 -9.201 1.00 96.25 126 VAL A O 1
ATOM 1017 N N . TYR A 1 127 ? 14.766 -7.805 -10.710 1.00 95.88 127 TYR A N 1
ATOM 1018 C CA . TYR A 1 127 ? 14.370 -6.523 -10.126 1.00 95.88 127 TYR A CA 1
ATOM 1019 C C . TYR A 1 127 ? 12.845 -6.329 -10.117 1.00 95.88 127 TYR A C 1
ATOM 1021 O O . TYR A 1 127 ? 12.289 -6.021 -9.060 1.00 95.88 127 TYR A O 1
ATOM 1029 N N . LYS A 1 128 ? 12.165 -6.563 -11.252 1.00 96.12 128 LYS A N 1
ATOM 1030 C CA . LYS A 1 128 ? 10.697 -6.463 -11.361 1.00 96.12 128 LYS A CA 1
ATOM 1031 C C . LYS A 1 128 ? 10.000 -7.436 -10.402 1.00 96.12 128 LYS A C 1
ATOM 1033 O O . LYS A 1 128 ? 9.017 -7.064 -9.775 1.00 96.12 128 LYS A O 1
ATOM 1038 N N . ALA A 1 129 ? 10.508 -8.662 -10.275 1.00 96.50 129 ALA A N 1
ATOM 1039 C CA . ALA A 1 129 ? 9.886 -9.706 -9.464 1.00 96.50 129 ALA A CA 1
ATOM 1040 C C . ALA A 1 129 ? 10.076 -9.516 -7.952 1.00 96.50 129 ALA A C 1
ATOM 1042 O O . ALA A 1 129 ? 9.196 -9.898 -7.184 1.00 96.50 129 ALA A O 1
ATOM 1043 N N . VAL A 1 130 ? 11.208 -8.949 -7.522 1.00 96.69 130 VAL A N 1
ATOM 1044 C CA . VAL A 1 130 ? 11.581 -8.892 -6.098 1.00 96.69 130 VAL A CA 1
ATOM 1045 C C . VAL A 1 130 ? 11.551 -7.471 -5.548 1.00 96.69 130 VAL A C 1
ATOM 1047 O O . VAL A 1 130 ? 10.891 -7.196 -4.555 1.00 96.69 130 VAL A O 1
ATOM 1050 N N . VAL A 1 131 ? 12.289 -6.546 -6.157 1.00 97.12 131 VAL A N 1
ATOM 1051 C CA . VAL A 1 131 ? 12.467 -5.204 -5.583 1.00 97.12 131 VAL A CA 1
ATOM 1052 C C . VAL A 1 131 ? 11.235 -4.350 -5.834 1.00 9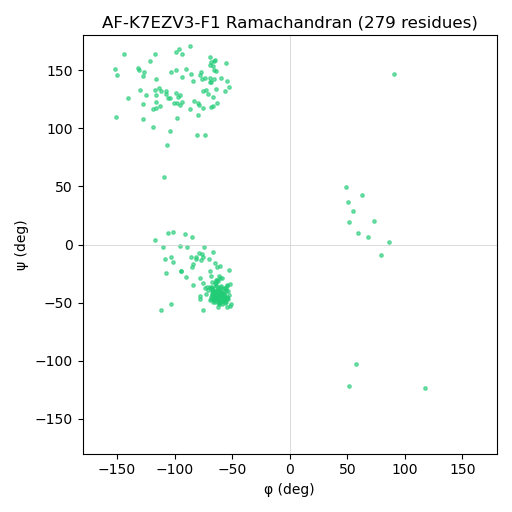7.12 131 VAL A C 1
ATOM 1054 O O . VAL A 1 131 ? 10.753 -3.682 -4.923 1.00 97.12 131 VAL A O 1
ATOM 1057 N N . LEU A 1 132 ? 10.707 -4.393 -7.057 1.00 96.81 132 LEU A N 1
ATOM 1058 C CA . LEU A 1 132 ? 9.547 -3.594 -7.438 1.00 96.81 132 LEU A CA 1
ATOM 1059 C C . LEU A 1 132 ? 8.265 -4.064 -6.734 1.00 96.81 132 LEU A C 1
ATOM 1061 O O . LEU A 1 132 ? 7.452 -3.236 -6.337 1.00 96.81 132 LEU A O 1
ATOM 1065 N N . THR A 1 133 ? 8.102 -5.373 -6.526 1.00 96.75 133 THR A N 1
ATOM 1066 C CA . THR A 1 133 ? 6.968 -5.938 -5.774 1.00 96.75 133 THR A CA 1
ATOM 1067 C C . THR A 1 133 ? 7.006 -5.543 -4.301 1.00 96.75 133 THR A C 1
ATOM 1069 O O . THR A 1 133 ? 5.971 -5.187 -3.749 1.00 96.75 133 THR A O 1
ATOM 1072 N N . ILE A 1 134 ? 8.187 -5.523 -3.674 1.00 97.50 134 ILE A N 1
ATOM 1073 C CA . ILE A 1 134 ? 8.357 -5.006 -2.306 1.00 97.50 134 ILE A CA 1
ATOM 1074 C C . ILE A 1 134 ? 8.056 -3.505 -2.249 1.00 97.50 134 ILE A C 1
ATOM 1076 O O . ILE A 1 134 ? 7.380 -3.055 -1.324 1.00 97.50 134 ILE A O 1
ATOM 1080 N N . LEU A 1 135 ? 8.547 -2.743 -3.232 1.00 97.75 135 LEU A N 1
ATOM 1081 C CA . LEU A 1 135 ? 8.376 -1.292 -3.299 1.00 97.75 135 LEU A CA 1
ATOM 1082 C C . LEU A 1 135 ? 6.902 -0.887 -3.424 1.00 97.75 135 LEU A C 1
ATOM 1084 O O . LEU A 1 135 ? 6.501 0.102 -2.826 1.00 97.75 135 LEU A O 1
ATOM 1088 N N . LEU A 1 136 ? 6.113 -1.638 -4.197 1.00 97.12 136 LEU A N 1
ATOM 1089 C CA . LEU A 1 136 ? 4.709 -1.334 -4.493 1.00 97.12 136 LEU A CA 1
ATOM 1090 C C . LEU A 1 136 ? 3.712 -2.163 -3.670 1.00 97.12 136 LEU A C 1
ATOM 1092 O O . LEU A 1 136 ? 2.518 -2.153 -3.966 1.00 97.12 136 LEU A O 1
ATOM 1096 N N . TYR A 1 137 ? 4.174 -2.886 -2.649 1.00 96.38 137 TYR A N 1
ATOM 1097 C CA . TYR A 1 137 ? 3.285 -3.650 -1.778 1.00 96.38 137 TYR A CA 1
ATOM 1098 C C . TYR A 1 137 ? 2.322 -2.712 -1.035 1.00 96.38 137 TYR A C 1
ATOM 1100 O O . TYR A 1 137 ? 2.767 -1.828 -0.303 1.00 96.38 137 TYR A O 1
ATOM 1108 N N . GLY A 1 138 ? 1.015 -2.924 -1.212 1.00 94.25 138 GLY A N 1
ATOM 1109 C CA . GLY A 1 138 ? -0.043 -2.095 -0.627 1.00 94.25 138 GLY A CA 1
ATOM 1110 C C . GLY A 1 138 ? -0.414 -0.861 -1.457 1.00 94.25 138 GLY A C 1
ATOM 1111 O O . GLY A 1 138 ? -1.289 -0.095 -1.051 1.00 94.25 138 GLY A O 1
ATOM 1112 N N . ALA A 1 139 ? 0.197 -0.658 -2.632 1.00 95.44 139 ALA A N 1
ATOM 1113 C CA . ALA A 1 139 ? -0.105 0.481 -3.502 1.00 95.44 139 ALA A CA 1
ATOM 1114 C C . ALA A 1 139 ? -1.570 0.518 -3.980 1.00 95.44 139 ALA A C 1
ATOM 1116 O O . ALA A 1 139 ? -2.064 1.580 -4.370 1.00 95.44 139 ALA A O 1
ATOM 1117 N N . GLU A 1 140 ? -2.288 -0.609 -3.903 1.00 94.75 140 GLU A N 1
ATOM 1118 C CA . GLU A 1 140 ? -3.725 -0.712 -4.167 1.00 94.75 140 GLU A CA 1
ATOM 1119 C C . GLU A 1 140 ? -4.566 0.265 -3.343 1.00 94.75 140 GLU A C 1
ATOM 1121 O O . GLU A 1 140 ? -5.588 0.734 -3.847 1.00 94.75 140 GLU A O 1
ATOM 1126 N N . SER A 1 141 ? -4.164 0.552 -2.099 1.00 92.12 141 SER A N 1
ATOM 1127 C CA . SER A 1 141 ? -4.916 1.376 -1.142 1.00 92.12 141 SER A CA 1
ATOM 1128 C C . SER A 1 141 ? -4.273 2.733 -0.855 1.00 92.12 141 SER A C 1
ATOM 1130 O O . SER A 1 141 ? -4.832 3.529 -0.098 1.00 92.12 141 SER A O 1
ATOM 1132 N N . TRP A 1 142 ? -3.110 3.027 -1.440 1.00 93.94 142 TRP A N 1
ATOM 1133 C CA . TRP A 1 142 ? -2.401 4.276 -1.176 1.00 93.94 142 TRP A CA 1
ATOM 1134 C C . TRP A 1 142 ? -3.117 5.497 -1.744 1.00 93.94 142 TRP A C 1
ATOM 1136 O O . TRP A 1 142 ? -3.630 5.492 -2.862 1.00 93.94 142 TRP A O 1
ATOM 1146 N N . VAL A 1 143 ? -3.055 6.597 -0.996 1.00 94.00 143 VAL A N 1
ATOM 1147 C CA . VAL A 1 143 ? -3.460 7.925 -1.461 1.00 94.00 143 VAL A CA 1
ATOM 1148 C C . VAL A 1 143 ? -2.207 8.761 -1.701 1.00 94.00 143 VAL A C 1
ATOM 1150 O O . VAL A 1 143 ? -1.736 9.486 -0.826 1.00 94.00 143 VAL A O 1
ATOM 1153 N N . THR A 1 144 ? -1.630 8.624 -2.893 1.00 93.12 144 THR A N 1
ATOM 1154 C CA . THR A 1 144 ? -0.318 9.196 -3.217 1.00 93.12 144 THR A CA 1
ATOM 1155 C C . THR A 1 144 ? -0.381 10.659 -3.647 1.00 93.12 144 THR A C 1
ATOM 1157 O O . THR A 1 144 ? -1.234 11.069 -4.441 1.00 93.12 144 THR A O 1
ATOM 1160 N N . TYR A 1 145 ? 0.599 11.438 -3.195 1.00 93.38 145 TYR A N 1
ATOM 1161 C CA . TYR A 1 145 ? 0.898 12.779 -3.696 1.00 93.38 145 TYR A CA 1
ATOM 1162 C C . TYR A 1 145 ? 2.057 12.738 -4.699 1.00 93.38 145 TYR A C 1
ATOM 1164 O O . TYR A 1 145 ? 2.800 11.760 -4.765 1.00 93.38 145 TYR A O 1
ATOM 1172 N N . ARG A 1 146 ? 2.253 13.830 -5.458 1.00 93.12 146 ARG A N 1
ATOM 1173 C CA . ARG A 1 146 ? 3.365 13.942 -6.423 1.00 93.12 146 ARG A CA 1
ATOM 1174 C C . ARG A 1 146 ? 4.716 13.644 -5.771 1.00 93.12 146 ARG A C 1
ATOM 1176 O O . ARG A 1 146 ? 5.468 12.855 -6.317 1.00 93.12 146 ARG A O 1
ATOM 1183 N N . ARG A 1 147 ? 4.966 14.169 -4.564 1.00 95.75 147 ARG A N 1
ATOM 1184 C CA . ARG A 1 147 ? 6.202 13.906 -3.804 1.00 95.75 147 ARG A CA 1
ATOM 1185 C C . ARG A 1 147 ? 6.476 12.415 -3.571 1.00 95.75 147 ARG A C 1
ATOM 1187 O O . ARG A 1 147 ? 7.621 11.997 -3.682 1.00 95.75 147 ARG A O 1
ATOM 1194 N N . HIS A 1 148 ? 5.439 11.612 -3.310 1.00 96.38 148 HIS A N 1
ATOM 1195 C CA . HIS A 1 148 ? 5.576 10.165 -3.105 1.00 96.38 148 HIS A CA 1
ATOM 1196 C C . HIS A 1 148 ? 5.945 9.465 -4.408 1.00 96.38 148 HIS A C 1
ATOM 1198 O O . HIS A 1 148 ? 6.901 8.699 -4.445 1.00 96.38 148 HIS A O 1
ATOM 1204 N N . LEU A 1 149 ? 5.230 9.775 -5.493 1.00 95.81 149 LEU A N 1
ATOM 1205 C CA . LEU A 1 149 ? 5.510 9.208 -6.814 1.00 95.81 149 LEU A CA 1
ATOM 1206 C C . LEU A 1 149 ? 6.910 9.593 -7.299 1.00 95.81 149 LEU A C 1
ATOM 1208 O O . LEU A 1 149 ? 7.650 8.729 -7.759 1.00 95.81 149 LEU A O 1
ATOM 1212 N N . SER A 1 150 ? 7.302 10.858 -7.126 1.00 96.12 150 SER A N 1
ATOM 1213 C CA . SER A 1 150 ? 8.648 11.334 -7.433 1.00 96.12 150 SER A CA 1
ATOM 1214 C C . SER A 1 150 ? 9.697 10.572 -6.630 1.00 96.12 150 SER A C 1
ATOM 1216 O O . SER A 1 150 ? 10.655 10.085 -7.217 1.00 96.12 150 SER A O 1
ATOM 1218 N N . LEU A 1 151 ? 9.538 10.420 -5.314 1.00 97.56 151 LEU A N 1
ATOM 1219 C CA . LEU A 1 151 ? 10.498 9.692 -4.477 1.00 97.56 151 LEU A CA 1
ATOM 1220 C C . LEU A 1 151 ? 10.710 8.244 -4.958 1.00 97.56 151 LEU A C 1
ATOM 1222 O O . LEU A 1 151 ? 11.848 7.803 -5.140 1.00 97.56 151 LEU A O 1
ATOM 1226 N N . LEU A 1 152 ? 9.616 7.527 -5.221 1.00 97.69 152 LEU A N 1
ATOM 1227 C CA . LEU A 1 152 ? 9.648 6.154 -5.732 1.00 97.69 152 LEU A CA 1
ATOM 1228 C C . LEU A 1 152 ? 10.292 6.073 -7.126 1.00 97.69 152 LEU A C 1
ATOM 1230 O O . LEU A 1 152 ? 11.066 5.154 -7.404 1.00 97.69 152 LEU A O 1
ATOM 1234 N N . GLU A 1 153 ? 10.008 7.049 -7.989 1.00 96.50 153 GLU A N 1
ATOM 1235 C CA . GLU A 1 153 ? 10.571 7.144 -9.334 1.00 96.50 153 GLU A CA 1
ATOM 1236 C C . GLU A 1 153 ? 12.088 7.377 -9.300 1.00 96.50 153 GLU A C 1
ATOM 1238 O O . GLU A 1 153 ? 12.823 6.670 -9.987 1.00 96.50 153 GLU A O 1
ATOM 1243 N N . HIS A 1 154 ? 12.586 8.276 -8.443 1.00 96.38 154 HIS A N 1
ATOM 1244 C CA . HIS A 1 154 ? 14.028 8.504 -8.274 1.00 96.38 154 HIS A CA 1
ATOM 1245 C C . HIS A 1 154 ? 14.759 7.232 -7.828 1.00 96.38 154 HIS A C 1
ATOM 1247 O O . HIS A 1 154 ? 15.805 6.880 -8.383 1.00 96.38 154 HIS A O 1
ATOM 1253 N N . PHE A 1 155 ? 14.207 6.510 -6.848 1.00 97.06 155 PHE A N 1
ATOM 1254 C CA . PHE A 1 155 ? 14.781 5.241 -6.402 1.00 97.06 155 PHE A CA 1
ATOM 1255 C C . PHE A 1 155 ? 14.821 4.207 -7.530 1.00 97.06 155 PHE A C 1
ATOM 1257 O O . PHE A 1 155 ? 15.851 3.566 -7.756 1.00 97.06 155 PHE A O 1
ATOM 1264 N N . ARG A 1 156 ? 13.728 4.077 -8.283 1.00 95.75 156 ARG A N 1
ATOM 1265 C CA . ARG A 1 156 ? 13.655 3.170 -9.428 1.00 95.75 156 ARG A CA 1
ATOM 1266 C C . ARG A 1 156 ? 14.685 3.512 -10.498 1.00 95.75 156 ARG A C 1
ATOM 1268 O O . ARG A 1 156 ? 15.400 2.613 -10.936 1.00 95.75 156 ARG A O 1
ATOM 1275 N N . GLN A 1 157 ? 14.794 4.781 -10.882 1.00 95.81 157 GLN A N 1
ATOM 1276 C CA . GLN A 1 157 ? 15.781 5.247 -11.858 1.00 95.81 157 GLN A CA 1
ATOM 1277 C C . GLN A 1 157 ? 17.202 4.892 -11.414 1.00 95.81 157 GLN A C 1
ATOM 1279 O O . GLN A 1 157 ? 17.976 4.324 -12.187 1.00 95.81 157 GLN A O 1
ATOM 1284 N N . ARG A 1 158 ? 17.524 5.107 -10.132 1.00 95.88 158 ARG A N 1
ATOM 1285 C CA . ARG A 1 158 ? 18.807 4.690 -9.553 1.00 95.88 158 ARG A CA 1
ATOM 1286 C C . ARG A 1 158 ? 19.034 3.182 -9.682 1.00 95.88 158 ARG A C 1
ATOM 1288 O O . ARG A 1 158 ? 20.117 2.765 -10.098 1.00 95.88 158 ARG A O 1
ATOM 1295 N N . CYS A 1 159 ? 18.040 2.357 -9.349 1.00 95.31 159 CYS A N 1
ATOM 1296 C CA . CYS A 1 159 ? 18.139 0.902 -9.478 1.00 95.31 159 CYS A CA 1
ATOM 1297 C C . CYS A 1 159 ? 18.351 0.457 -10.929 1.00 95.31 159 CYS A C 1
ATOM 1299 O O . CYS A 1 159 ? 19.241 -0.351 -11.187 1.00 95.31 159 CYS A O 1
ATOM 1301 N N . LEU A 1 160 ? 17.568 0.983 -11.873 1.00 95.75 160 LEU A N 1
ATOM 1302 C CA . LEU A 1 160 ? 17.635 0.596 -13.284 1.00 95.75 160 LEU A CA 1
ATOM 1303 C C . LEU A 1 160 ? 18.959 1.008 -13.925 1.00 95.75 160 LEU A C 1
ATOM 1305 O O . LEU A 1 160 ? 19.617 0.159 -14.523 1.00 95.75 160 LEU A O 1
ATOM 1309 N N . ARG A 1 161 ? 19.413 2.251 -13.712 1.00 95.69 161 ARG A N 1
ATOM 1310 C CA . ARG A 1 161 ? 20.740 2.703 -14.165 1.00 95.69 161 ARG A CA 1
ATOM 1311 C C . ARG A 1 161 ? 21.848 1.822 -13.601 1.00 95.69 161 ARG A C 1
ATOM 1313 O O . ARG A 1 161 ? 22.721 1.368 -14.339 1.00 95.69 161 ARG A O 1
ATOM 1320 N N . THR A 1 162 ? 21.746 1.482 -12.314 1.00 94.31 162 THR A N 1
ATOM 1321 C CA . THR A 1 162 ? 22.684 0.554 -11.675 1.00 94.31 162 THR A CA 1
ATOM 1322 C C . THR A 1 162 ? 22.661 -0.807 -12.365 1.00 94.31 162 THR A C 1
ATOM 1324 O O . THR A 1 162 ? 23.729 -1.318 -12.674 1.00 94.31 162 THR A O 1
ATOM 1327 N N . ILE A 1 163 ? 21.490 -1.400 -12.634 1.00 94.31 163 ILE A N 1
ATOM 1328 C CA . ILE A 1 163 ? 21.350 -2.726 -13.268 1.00 94.31 163 ILE A CA 1
ATOM 1329 C C . ILE A 1 163 ? 21.912 -2.747 -14.692 1.00 94.31 163 ILE A C 1
ATOM 1331 O O . ILE A 1 163 ? 22.640 -3.683 -15.054 1.00 94.31 163 ILE A O 1
ATOM 1335 N N . LEU A 1 164 ? 21.573 -1.721 -15.471 1.00 93.38 164 LEU A N 1
ATOM 1336 C CA . LEU A 1 164 ? 21.915 -1.581 -16.884 1.00 93.38 164 LEU A CA 1
ATOM 1337 C C . LEU A 1 164 ? 23.358 -1.117 -17.119 1.00 93.38 164 LEU A C 1
ATOM 1339 O O . LEU A 1 164 ? 23.822 -1.194 -18.251 1.00 93.38 164 LEU A O 1
ATOM 1343 N N . ASN A 1 165 ? 24.090 -0.756 -16.057 1.00 93.31 165 ASN A N 1
ATOM 1344 C CA . ASN A 1 165 ? 25.443 -0.196 -16.132 1.00 93.31 165 ASN A CA 1
ATOM 1345 C C . ASN A 1 165 ? 25.494 1.153 -16.861 1.00 93.31 165 ASN A C 1
ATOM 1347 O O . ASN A 1 165 ? 26.382 1.364 -17.679 1.00 93.31 165 ASN A O 1
ATOM 1351 N N . ILE A 1 166 ? 24.526 2.024 -16.582 1.00 94.94 166 ILE A N 1
ATOM 1352 C CA . ILE A 1 166 ? 24.446 3.358 -17.178 1.00 94.94 166 ILE A CA 1
ATOM 1353 C C . ILE A 1 166 ? 25.096 4.352 -16.219 1.00 94.94 166 ILE A C 1
ATOM 1355 O O . ILE A 1 166 ? 24.657 4.502 -15.072 1.00 94.94 166 ILE A O 1
ATOM 1359 N N . HIS A 1 167 ? 26.133 5.024 -16.697 1.00 92.69 167 HIS A N 1
ATOM 1360 C CA . HIS A 1 167 ? 26.865 6.067 -15.999 1.00 92.69 167 HIS A CA 1
ATOM 1361 C C . HIS A 1 167 ? 26.314 7.455 -16.346 1.00 92.69 167 HIS A C 1
ATOM 1363 O O . HIS A 1 167 ? 25.573 7.643 -17.307 1.00 92.69 167 HIS A O 1
ATOM 1369 N N . TRP A 1 168 ? 26.664 8.452 -15.532 1.00 89.19 168 TRP A N 1
ATOM 1370 C CA . TRP A 1 168 ? 26.260 9.841 -15.776 1.00 89.19 168 TRP A CA 1
ATOM 1371 C C . TRP A 1 168 ? 26.858 10.392 -17.083 1.00 89.19 168 TRP A C 1
ATOM 1373 O O . TRP A 1 168 ? 26.218 11.197 -17.748 1.00 89.19 168 TRP A O 1
ATOM 1383 N N . SER A 1 169 ? 28.048 9.913 -17.464 1.00 94.31 169 SER A N 1
ATOM 1384 C CA . SER A 1 169 ? 28.764 10.262 -18.696 1.00 94.31 169 SER A CA 1
ATOM 1385 C C . SER A 1 169 ? 28.121 9.711 -19.965 1.00 94.31 169 SER A C 1
ATOM 1387 O O . SER A 1 169 ? 28.516 10.102 -21.055 1.00 94.31 169 SER A O 1
ATOM 1389 N N . ASP A 1 170 ? 27.162 8.792 -19.836 1.00 94.25 170 ASP A N 1
ATOM 1390 C CA . ASP A 1 170 ? 26.489 8.196 -20.990 1.00 94.25 170 ASP A CA 1
ATOM 1391 C C . ASP A 1 170 ? 25.377 9.114 -21.523 1.00 94.25 170 ASP A C 1
ATOM 1393 O O . ASP A 1 170 ? 24.818 8.839 -22.576 1.00 94.25 170 ASP A O 1
ATOM 1397 N N . PHE A 1 171 ? 25.023 10.179 -20.785 1.00 92.88 171 PHE A N 1
ATOM 1398 C CA . PHE A 1 171 ? 23.979 11.158 -21.129 1.00 92.88 171 PHE A CA 1
ATOM 1399 C C . PHE A 1 171 ? 22.604 10.553 -21.489 1.00 92.88 171 PHE A C 1
ATOM 1401 O O . PHE A 1 171 ? 21.751 11.228 -22.054 1.00 92.88 171 PHE A O 1
ATOM 1408 N N . VAL A 1 172 ? 22.356 9.302 -21.088 1.00 93.56 172 VAL A N 1
ATOM 1409 C CA . VAL A 1 172 ? 21.097 8.578 -21.315 1.00 93.56 172 VAL A CA 1
ATOM 1410 C C . VAL A 1 172 ? 19.964 9.227 -20.523 1.00 93.56 172 VAL A C 1
ATOM 1412 O O . VAL A 1 172 ? 20.064 9.370 -19.293 1.00 93.56 172 VAL A O 1
ATOM 1415 N N . ALA A 1 173 ? 18.868 9.567 -21.199 1.00 92.50 173 ALA A N 1
ATOM 1416 C CA . ALA A 1 173 ? 17.695 10.187 -20.591 1.00 92.50 173 ALA A CA 1
ATOM 1417 C C . ALA A 1 173 ? 16.944 9.219 -19.659 1.00 92.50 173 ALA A C 1
ATOM 1419 O O . ALA A 1 173 ? 16.989 8.000 -19.804 1.00 92.50 173 ALA A O 1
ATOM 1420 N N . ASN A 1 174 ? 16.211 9.751 -18.675 1.00 91.88 174 ASN A N 1
ATOM 1421 C CA . ASN A 1 174 ? 15.436 8.912 -17.750 1.00 91.88 174 ASN A CA 1
ATOM 1422 C C . ASN A 1 174 ? 14.337 8.105 -18.452 1.00 91.88 174 ASN A C 1
ATOM 1424 O O . ASN A 1 174 ? 14.009 7.026 -17.969 1.00 91.88 174 ASN A O 1
ATOM 1428 N N . THR A 1 175 ? 13.765 8.613 -19.545 1.00 91.06 175 THR A N 1
ATOM 1429 C CA . THR A 1 175 ? 12.782 7.915 -20.389 1.00 91.06 175 THR A CA 1
ATOM 1430 C C . THR A 1 175 ? 13.413 6.714 -21.088 1.00 91.06 175 THR A C 1
ATOM 1432 O O . THR A 1 175 ? 12.903 5.603 -20.954 1.00 91.06 175 THR A O 1
ATOM 1435 N N . GLU A 1 176 ? 14.581 6.904 -21.697 1.00 92.75 176 GLU A N 1
ATOM 1436 C CA . GLU A 1 176 ? 15.349 5.860 -22.383 1.00 92.75 176 GLU A CA 1
ATOM 1437 C C . GLU A 1 176 ? 15.742 4.708 -21.438 1.00 92.75 176 GLU A C 1
ATOM 1439 O O . GLU A 1 176 ? 15.622 3.533 -21.786 1.00 92.75 176 GLU A O 1
ATOM 1444 N N . VAL A 1 177 ? 16.107 5.006 -20.181 1.00 94.81 177 VAL A N 1
ATOM 1445 C CA . VAL A 1 177 ? 16.356 3.969 -19.155 1.00 94.81 177 VAL A CA 1
ATOM 1446 C C . VAL A 1 177 ? 15.144 3.043 -18.974 1.00 94.81 177 VAL A C 1
ATOM 1448 O O . VAL A 1 177 ? 15.309 1.843 -18.736 1.00 94.81 177 VAL A O 1
ATOM 1451 N N . LEU A 1 178 ? 13.925 3.584 -19.055 1.00 93.00 178 LEU A N 1
ATOM 1452 C CA . LEU A 1 178 ? 12.700 2.801 -18.883 1.00 93.00 178 LEU A CA 1
ATOM 1453 C C . LEU A 1 178 ? 12.416 1.914 -20.087 1.00 93.00 178 LEU A C 1
ATOM 1455 O O . LEU A 1 178 ? 11.971 0.780 -19.910 1.00 93.00 178 LEU A O 1
ATOM 1459 N N . GLU A 1 179 ? 12.699 2.420 -21.282 1.00 92.19 179 GLU A N 1
ATOM 1460 C CA . GLU A 1 179 ? 12.548 1.693 -22.539 1.00 92.19 179 GLU A CA 1
ATOM 1461 C C . GLU A 1 179 ? 13.519 0.520 -22.606 1.00 92.19 179 GLU A C 1
ATOM 1463 O O . GLU A 1 179 ? 13.087 -0.615 -22.801 1.00 92.19 179 GLU A O 1
ATOM 1468 N N . LEU A 1 180 ? 14.794 0.753 -22.282 1.00 93.38 180 LEU A N 1
ATOM 1469 C CA . LEU A 1 180 ? 15.817 -0.295 -22.194 1.00 93.38 180 LEU A CA 1
ATOM 1470 C C . LEU A 1 180 ? 15.475 -1.392 -21.174 1.00 93.38 180 LEU A C 1
ATOM 1472 O O . LEU A 1 180 ? 15.922 -2.533 -21.304 1.00 93.38 180 LEU A O 1
ATOM 1476 N N . ALA A 1 181 ? 14.719 -1.056 -20.128 1.00 93.00 181 ALA A N 1
ATOM 1477 C CA . ALA A 1 181 ? 14.268 -2.002 -19.110 1.00 93.00 181 ALA A CA 1
ATOM 1478 C C . ALA A 1 181 ? 12.859 -2.573 -19.376 1.00 93.00 181 ALA A C 1
ATOM 1480 O O . ALA A 1 181 ? 12.381 -3.399 -18.585 1.00 93.00 181 ALA A O 1
ATOM 1481 N N . GLU A 1 182 ? 12.183 -2.151 -20.447 1.00 92.06 182 GLU A N 1
ATOM 1482 C CA . GLU A 1 182 ? 10.797 -2.504 -20.777 1.00 92.06 182 GLU A CA 1
ATOM 1483 C C . GLU A 1 182 ? 9.850 -2.311 -19.576 1.00 92.06 182 GLU A C 1
ATOM 1485 O O . GLU A 1 182 ? 9.131 -3.221 -19.138 1.00 92.06 182 GLU A O 1
ATOM 1490 N N . VAL A 1 183 ? 9.919 -1.144 -18.936 1.00 91.69 183 VAL A N 1
ATOM 1491 C CA . VAL A 1 183 ? 9.079 -0.784 -17.784 1.00 91.69 183 VAL A CA 1
ATOM 1492 C C . VAL A 1 183 ? 8.373 0.543 -18.020 1.00 91.69 183 VAL A C 1
ATOM 1494 O O . VAL A 1 183 ? 8.903 1.443 -18.653 1.00 91.69 183 VAL A O 1
ATOM 1497 N N . THR A 1 184 ? 7.176 0.693 -17.465 1.00 93.06 184 THR A N 1
ATOM 1498 C CA . THR A 1 184 ? 6.433 1.966 -17.458 1.00 93.06 184 THR A CA 1
ATOM 1499 C C . THR A 1 184 ? 6.834 2.825 -16.262 1.00 93.06 184 THR A C 1
ATOM 1501 O O . THR A 1 184 ? 7.497 2.323 -15.358 1.00 93.06 184 THR A O 1
ATOM 1504 N N . SER A 1 185 ? 6.410 4.086 -16.193 1.00 93.69 185 SER A N 1
ATOM 1505 C CA . SER A 1 185 ? 6.587 4.929 -14.998 1.00 93.69 185 SER A CA 1
ATOM 1506 C C . SER A 1 185 ? 6.015 4.327 -13.703 1.00 93.69 185 SER A C 1
ATOM 1508 O O . SER A 1 185 ? 5.082 3.518 -13.752 1.00 93.69 185 SER A O 1
ATOM 1510 N N . ILE A 1 186 ? 6.527 4.744 -12.529 1.00 95.19 186 ILE A N 1
ATOM 1511 C CA . ILE A 1 186 ? 5.897 4.392 -11.239 1.00 95.19 186 ILE A CA 1
ATOM 1512 C C . ILE A 1 186 ? 4.439 4.861 -11.196 1.00 95.19 186 ILE A C 1
ATOM 1514 O O . ILE A 1 186 ? 3.584 4.116 -10.722 1.00 95.19 186 ILE A O 1
ATOM 1518 N N . GLU A 1 187 ? 4.130 6.059 -11.706 1.00 94.31 187 GLU A N 1
ATOM 1519 C CA . GLU A 1 187 ? 2.751 6.565 -11.721 1.00 94.31 187 GLU A CA 1
ATOM 1520 C C . GLU A 1 187 ? 1.837 5.650 -12.546 1.00 94.31 187 GLU A C 1
ATOM 1522 O O . GLU A 1 187 ? 0.795 5.235 -12.041 1.00 94.31 187 GLU A O 1
ATOM 1527 N N . ALA A 1 188 ? 2.263 5.229 -13.743 1.00 94.38 188 ALA A N 1
ATOM 1528 C CA . ALA A 1 188 ? 1.521 4.265 -14.556 1.00 94.38 188 ALA A CA 1
ATOM 1529 C C . ALA A 1 188 ? 1.333 2.913 -13.838 1.00 94.38 188 ALA A C 1
ATOM 1531 O O . ALA A 1 188 ? 0.256 2.315 -13.895 1.00 94.38 188 ALA A O 1
ATOM 1532 N N . MET A 1 189 ? 2.354 2.428 -13.120 1.00 95.38 189 MET A N 1
ATOM 1533 C CA . MET A 1 189 ? 2.264 1.179 -12.350 1.00 95.38 189 MET A CA 1
ATOM 1534 C C . MET A 1 189 ? 1.259 1.280 -11.199 1.00 95.38 189 MET A C 1
ATOM 1536 O O . MET A 1 189 ? 0.398 0.408 -11.070 1.00 95.38 189 MET A O 1
ATOM 1540 N N . VAL A 1 190 ? 1.341 2.337 -10.385 1.00 95.19 190 VAL A N 1
ATOM 1541 C CA . VAL A 1 190 ? 0.420 2.578 -9.262 1.00 95.19 190 VAL A CA 1
ATOM 1542 C C . VAL A 1 190 ? -1.006 2.738 -9.778 1.00 95.19 190 VAL A C 1
ATOM 1544 O O . VAL A 1 190 ? -1.920 2.102 -9.254 1.00 95.19 190 VAL A O 1
ATOM 1547 N N . LEU A 1 191 ? -1.194 3.505 -10.852 1.00 94.69 191 LEU A N 1
ATOM 1548 C CA . LEU A 1 191 ? -2.487 3.681 -11.502 1.00 94.69 191 LEU A CA 1
ATOM 1549 C C . LEU A 1 191 ? -3.072 2.327 -11.925 1.00 94.69 191 LEU A C 1
ATOM 1551 O O . LEU A 1 191 ? -4.208 1.998 -11.573 1.00 94.69 191 LEU A O 1
ATOM 1555 N N . LYS A 1 192 ? -2.288 1.501 -12.627 1.00 95.56 192 LYS A N 1
ATOM 1556 C CA . LYS A 1 192 ? -2.707 0.166 -13.076 1.00 95.56 192 LYS A CA 1
ATOM 1557 C C . LYS A 1 192 ? -3.098 -0.741 -11.911 1.00 95.56 192 LYS A C 1
ATOM 1559 O O . LYS A 1 192 ? -4.092 -1.462 -12.008 1.00 95.56 192 LYS A O 1
ATOM 1564 N N . ILE A 1 193 ? -2.328 -0.724 -10.821 1.00 95.75 193 ILE A N 1
ATOM 1565 C CA . ILE A 1 193 ? -2.611 -1.489 -9.596 1.00 95.75 193 ILE A CA 1
ATOM 1566 C C . ILE A 1 193 ? -3.946 -1.033 -8.990 1.00 95.75 193 ILE A C 1
ATOM 1568 O O . ILE A 1 193 ? -4.832 -1.862 -8.769 1.00 95.75 193 ILE A O 1
ATOM 1572 N N . GLN A 1 194 ? -4.137 0.278 -8.818 1.00 95.31 194 GLN A N 1
ATOM 1573 C CA . GLN A 1 194 ? -5.364 0.855 -8.263 1.00 95.31 194 GLN A CA 1
ATOM 1574 C C . GLN A 1 194 ? -6.598 0.547 -9.118 1.00 95.31 194 GLN A C 1
ATOM 1576 O O . GLN A 1 194 ? -7.619 0.133 -8.575 1.00 95.31 194 GLN A O 1
ATOM 1581 N N . LEU A 1 195 ? -6.521 0.677 -10.446 1.00 96.06 195 LEU A N 1
ATOM 1582 C CA . LEU A 1 195 ? -7.648 0.364 -11.333 1.00 96.06 195 LEU A CA 1
AT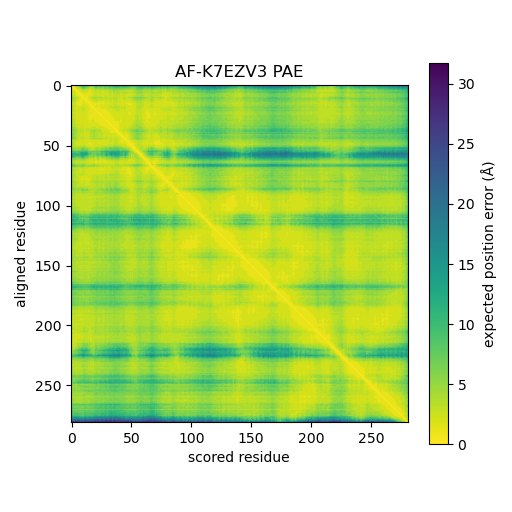OM 1583 C C . LEU A 1 195 ? -7.989 -1.133 -11.337 1.00 96.06 195 LEU A C 1
ATOM 1585 O O . LEU A 1 195 ? -9.164 -1.514 -11.328 1.00 96.06 195 LEU A O 1
ATOM 1589 N N . ARG A 1 196 ? -6.981 -2.014 -11.316 1.00 96.62 196 ARG A N 1
ATOM 1590 C CA . ARG A 1 196 ? -7.210 -3.464 -11.191 1.00 96.62 196 ARG A CA 1
ATOM 1591 C C . ARG A 1 196 ? -7.909 -3.805 -9.879 1.00 96.62 196 ARG A C 1
ATOM 1593 O O . ARG A 1 196 ? -8.851 -4.601 -9.897 1.00 96.62 196 ARG A O 1
ATOM 1600 N N . TRP A 1 197 ? -7.462 -3.201 -8.780 1.00 96.25 197 TRP A N 1
ATOM 1601 C CA . TRP A 1 197 ? -8.060 -3.373 -7.461 1.00 96.25 197 TRP A CA 1
ATOM 1602 C C . TRP A 1 197 ? -9.490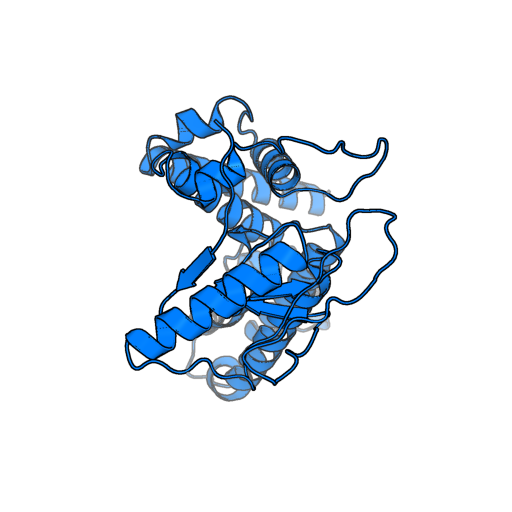 -2.834 -7.407 1.00 96.25 197 TRP A C 1
ATOM 1604 O O . TRP A 1 197 ? -10.394 -3.561 -7.003 1.00 96.25 197 TRP A O 1
ATOM 1614 N N . ALA A 1 198 ? -9.730 -1.626 -7.920 1.00 95.75 198 ALA A N 1
ATOM 1615 C CA . ALA A 1 198 ? -11.058 -1.026 -7.984 1.00 95.75 198 ALA A CA 1
ATOM 1616 C C . ALA A 1 198 ? -12.050 -1.921 -8.736 1.00 95.75 198 ALA A C 1
ATOM 1618 O O . ALA A 1 198 ? -13.131 -2.212 -8.225 1.00 95.75 198 ALA A O 1
ATOM 1619 N N . GLY A 1 199 ? -11.669 -2.440 -9.908 1.00 96.44 199 GLY A N 1
ATOM 1620 C CA . GLY A 1 199 ? -12.528 -3.372 -10.637 1.00 96.44 199 GLY A CA 1
ATOM 1621 C C . GLY A 1 199 ? -12.765 -4.682 -9.884 1.00 96.44 199 GLY A C 1
ATOM 1622 O O . GLY A 1 199 ? -13.853 -5.245 -9.951 1.00 96.44 199 GLY A O 1
ATOM 1623 N N . HIS A 1 200 ? -11.773 -5.177 -9.138 1.00 96.56 200 HIS A N 1
ATOM 1624 C CA . HIS A 1 200 ? -11.976 -6.339 -8.273 1.00 96.56 200 HIS A CA 1
ATOM 1625 C C . HIS A 1 200 ? -12.970 -6.048 -7.144 1.00 96.56 200 HIS A C 1
ATOM 1627 O O . HIS A 1 200 ? -13.875 -6.855 -6.952 1.00 96.56 200 HIS A O 1
ATOM 1633 N N . ILE A 1 201 ? -12.874 -4.889 -6.481 1.00 96.19 201 ILE A N 1
ATOM 1634 C CA . ILE A 1 201 ? -13.854 -4.456 -5.475 1.00 96.19 201 ILE A CA 1
ATOM 1635 C C . ILE A 1 201 ? -15.254 -4.346 -6.087 1.00 96.19 201 ILE A C 1
ATOM 1637 O O . ILE A 1 201 ? -16.210 -4.835 -5.491 1.00 96.19 201 ILE A O 1
ATOM 1641 N N . ALA A 1 202 ? -15.395 -3.751 -7.276 1.00 95.44 202 ALA A N 1
ATOM 1642 C CA . ALA A 1 202 ? -16.693 -3.595 -7.937 1.00 95.44 202 ALA A CA 1
ATOM 1643 C C . ALA A 1 202 ? -17.408 -4.944 -8.144 1.00 95.44 202 ALA A C 1
ATOM 1645 O O . ALA A 1 202 ? -18.621 -5.038 -7.941 1.00 95.44 202 ALA A O 1
ATOM 1646 N N . ARG A 1 203 ? -16.649 -6.003 -8.456 1.00 96.31 203 ARG A N 1
ATOM 1647 C CA . ARG A 1 203 ? -17.156 -7.372 -8.645 1.00 96.31 203 ARG A CA 1
ATOM 1648 C C . ARG A 1 203 ? -17.387 -8.163 -7.351 1.00 96.31 203 ARG A C 1
ATOM 1650 O O . ARG A 1 203 ? -18.003 -9.219 -7.416 1.00 96.31 203 ARG A O 1
ATOM 1657 N N . MET A 1 204 ? -16.905 -7.704 -6.193 1.00 96.62 204 MET A N 1
ATOM 1658 C CA . MET A 1 204 ? -17.148 -8.389 -4.914 1.00 96.62 204 MET A CA 1
ATOM 1659 C C . MET A 1 204 ? -18.636 -8.376 -4.531 1.00 96.62 204 MET A C 1
ATOM 1661 O O . MET A 1 204 ? -19.396 -7.503 -4.959 1.00 96.62 204 MET A O 1
ATOM 1665 N N . GLU A 1 205 ? -19.057 -9.291 -3.659 1.00 96.06 205 GLU A N 1
ATOM 1666 C CA . GLU A 1 205 ? -20.412 -9.260 -3.101 1.00 96.06 205 GLU A CA 1
ATOM 1667 C C . GLU A 1 205 ? -20.615 -8.024 -2.209 1.00 96.06 205 GLU A C 1
ATOM 1669 O O . GLU A 1 205 ? -19.694 -7.539 -1.549 1.00 96.06 205 GLU A O 1
ATOM 1674 N N . ASN A 1 206 ? -21.851 -7.526 -2.138 1.00 93.44 206 ASN A N 1
ATOM 1675 C CA . ASN A 1 206 ? -22.179 -6.282 -1.424 1.00 93.44 206 ASN A CA 1
ATOM 1676 C C . ASN A 1 206 ? -21.961 -6.350 0.099 1.00 93.44 206 ASN A C 1
ATOM 1678 O O . ASN A 1 206 ? -21.928 -5.317 0.765 1.00 93.44 206 ASN A O 1
ATOM 1682 N N . HIS A 1 207 ? -21.820 -7.548 0.670 1.00 91.69 207 HIS A N 1
ATOM 1683 C CA . HIS A 1 207 ? -21.543 -7.729 2.094 1.00 91.69 207 HIS A CA 1
ATOM 1684 C C . HIS A 1 207 ? -20.040 -7.668 2.428 1.00 91.69 207 HIS A C 1
ATOM 1686 O O . HIS A 1 207 ? -19.689 -7.593 3.604 1.00 91.69 207 HIS A O 1
ATOM 1692 N N . ARG A 1 208 ? -19.152 -7.686 1.423 1.00 93.94 208 ARG A N 1
ATOM 1693 C CA . ARG A 1 208 ? -17.695 -7.670 1.613 1.00 93.94 208 ARG A CA 1
ATOM 1694 C C . ARG A 1 208 ? -17.224 -6.291 2.077 1.00 93.94 208 ARG A C 1
ATOM 1696 O O . ARG A 1 208 ? -17.562 -5.277 1.464 1.00 93.94 208 ARG A O 1
ATOM 1703 N N . LEU A 1 209 ? -16.377 -6.258 3.111 1.00 92.81 209 LEU A N 1
ATOM 1704 C CA . LEU A 1 209 ? -15.895 -5.014 3.727 1.00 92.81 209 LEU A CA 1
ATOM 1705 C C . LEU A 1 209 ? -15.263 -4.024 2.732 1.00 92.81 209 LEU A C 1
ATOM 1707 O O . LEU A 1 209 ? -15.672 -2.867 2.755 1.00 92.81 209 LEU A O 1
ATOM 1711 N N . PRO A 1 210 ? -14.359 -4.415 1.805 1.00 93.88 210 PRO A N 1
ATOM 1712 C CA . PRO A 1 210 ? -13.770 -3.455 0.867 1.00 93.88 210 PRO A CA 1
ATOM 1713 C C . PRO A 1 210 ? -14.808 -2.753 -0.013 1.00 93.88 210 PRO A C 1
ATOM 1715 O O . PRO A 1 210 ? -14.676 -1.565 -0.298 1.00 93.88 210 PRO A O 1
ATOM 1718 N N . LYS A 1 211 ? -15.870 -3.467 -0.412 1.00 94.19 211 LYS A N 1
ATOM 1719 C CA . LYS A 1 211 ? -16.962 -2.904 -1.211 1.00 94.19 211 LYS A CA 1
ATOM 1720 C C . LYS A 1 211 ? -17.836 -1.974 -0.376 1.00 94.19 211 LYS A C 1
ATOM 1722 O O . LYS A 1 211 ? -18.154 -0.879 -0.829 1.00 94.19 211 LYS A O 1
ATOM 1727 N N . ILE A 1 212 ? -18.150 -2.363 0.861 1.00 93.19 212 ILE A N 1
ATOM 1728 C CA . ILE A 1 212 ? -18.867 -1.501 1.811 1.00 93.19 212 ILE A CA 1
ATOM 1729 C C . ILE A 1 212 ? -18.079 -0.213 2.0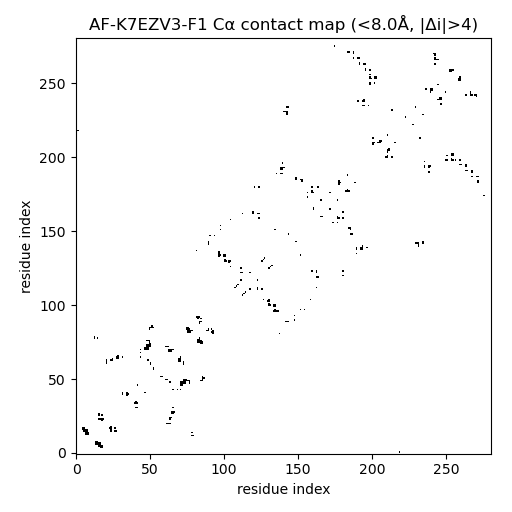68 1.00 93.19 212 ILE A C 1
ATOM 1731 O O . ILE A 1 212 ? -18.660 0.858 1.998 1.00 93.19 212 ILE A O 1
ATOM 1735 N N . VAL A 1 213 ? -16.767 -0.289 2.300 1.00 92.12 213 VAL A N 1
ATOM 1736 C CA . VAL A 1 213 ? -15.914 0.890 2.533 1.00 92.12 213 VAL A CA 1
ATOM 1737 C C . VAL A 1 213 ? -15.801 1.756 1.275 1.00 92.12 213 VAL A C 1
ATOM 1739 O O . VAL A 1 213 ? -15.855 2.982 1.363 1.00 92.12 213 VAL A O 1
ATOM 1742 N N . LEU A 1 214 ? -15.678 1.144 0.090 1.00 92.81 214 LEU A N 1
ATOM 1743 C CA . LEU A 1 214 ? -15.578 1.891 -1.162 1.00 92.81 214 LEU A CA 1
ATOM 1744 C C . LEU A 1 214 ? -16.878 2.612 -1.524 1.00 92.81 214 LEU A C 1
ATOM 1746 O O . LEU A 1 214 ? -16.795 3.704 -2.063 1.00 92.81 214 LEU A O 1
ATOM 1750 N N . TYR A 1 215 ? -18.059 2.049 -1.276 1.00 91.25 215 TYR A N 1
ATOM 1751 C CA . TYR A 1 215 ? -19.330 2.693 -1.649 1.00 91.25 215 TYR A CA 1
ATOM 1752 C C . TYR A 1 215 ? -20.039 3.377 -0.481 1.00 91.25 215 TYR A C 1
ATOM 1754 O O . TYR A 1 215 ? -20.903 4.214 -0.711 1.00 91.25 215 TYR A O 1
ATOM 1762 N N . GLY A 1 216 ? -19.634 3.083 0.750 1.00 90.56 216 GLY A N 1
ATOM 1763 C CA . GLY A 1 216 ? -20.199 3.654 1.959 1.00 90.56 216 GLY A CA 1
ATOM 1764 C C . GLY A 1 216 ? -19.885 5.135 2.139 1.00 90.56 216 GLY A C 1
ATOM 1765 O O . GLY A 1 216 ? -18.950 5.699 1.551 1.00 90.56 216 GLY A O 1
ATOM 1766 N N . GLU A 1 217 ? -20.698 5.741 2.992 1.00 89.19 217 GLU A N 1
ATOM 1767 C CA . GLU A 1 217 ? -20.584 7.108 3.481 1.00 89.19 217 GLU A CA 1
ATOM 1768 C C . GLU A 1 217 ? -20.738 7.070 5.002 1.00 89.19 217 GLU A C 1
ATOM 1770 O O . GLU A 1 217 ? -21.350 6.145 5.544 1.00 89.19 217 GLU A O 1
ATOM 1775 N N . LEU A 1 218 ? -20.120 8.027 5.694 1.00 87.31 218 LEU A N 1
ATOM 1776 C CA . LEU A 1 218 ? -20.250 8.118 7.145 1.00 87.31 218 LEU A CA 1
ATOM 1777 C C . LEU A 1 218 ? -21.683 8.539 7.492 1.00 87.31 218 LEU A C 1
ATOM 1779 O O . LEU A 1 218 ? -22.256 9.385 6.809 1.00 87.31 218 LEU A O 1
ATOM 1783 N N . SER A 1 219 ? -22.250 7.949 8.546 1.00 87.44 219 SER A N 1
ATOM 1784 C CA . SER A 1 219 ? -23.579 8.313 9.055 1.00 87.44 219 SER A CA 1
ATOM 1785 C C . SER A 1 219 ? -23.598 9.709 9.682 1.00 87.44 219 SER A C 1
ATOM 1787 O O . SER A 1 219 ? -24.631 10.374 9.678 1.00 8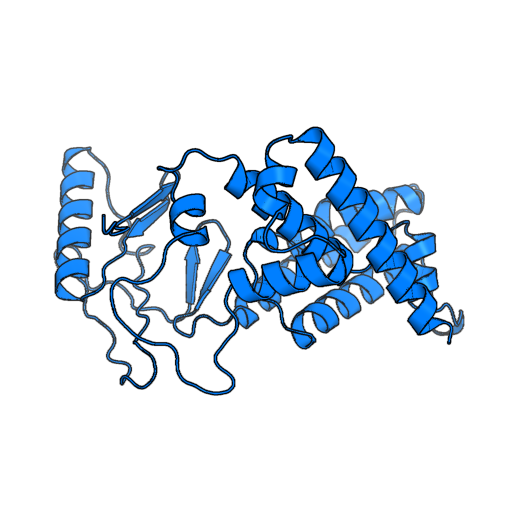7.44 219 SER A O 1
ATOM 1789 N N . SER A 1 220 ? -22.453 10.163 10.192 1.00 85.75 220 SER A N 1
ATOM 1790 C CA . SER A 1 220 ? -22.261 11.467 10.818 1.00 85.75 220 SER A CA 1
ATOM 1791 C C . SER A 1 220 ? -20.878 12.048 10.502 1.00 85.75 220 SER A C 1
ATOM 1793 O O . SER A 1 220 ? -19.967 11.348 10.051 1.00 85.75 220 SER A O 1
ATOM 1795 N N . GLY A 1 221 ? -20.731 13.354 10.740 1.00 82.88 221 GLY A N 1
ATOM 1796 C CA . GLY A 1 221 ? -19.526 14.118 10.425 1.00 82.88 221 GLY A CA 1
ATOM 1797 C C . GLY A 1 221 ? -19.557 14.723 9.021 1.00 82.88 221 GLY A C 1
ATOM 1798 O O . GLY A 1 221 ? -20.113 14.163 8.078 1.00 82.88 221 GLY A O 1
ATOM 1799 N N . TYR A 1 222 ? -18.953 15.899 8.884 1.00 82.00 222 TYR A N 1
ATOM 1800 C CA . TYR A 1 222 ? -18.793 16.590 7.610 1.00 82.00 222 TYR A CA 1
ATOM 1801 C C . TYR A 1 222 ? -17.315 16.737 7.274 1.00 82.00 222 TYR A C 1
ATOM 1803 O O . TYR A 1 222 ? -16.426 16.553 8.104 1.00 82.00 222 TYR A O 1
ATOM 1811 N N . ARG A 1 223 ? -17.048 17.038 6.007 1.00 83.56 223 ARG A N 1
ATOM 1812 C CA . ARG A 1 223 ? -15.700 17.306 5.528 1.00 83.56 223 ARG A CA 1
ATOM 1813 C C . ARG A 1 223 ? -15.496 18.807 5.458 1.00 83.56 223 ARG A C 1
ATOM 1815 O O . ARG A 1 223 ? -16.305 19.494 4.838 1.00 83.56 223 ARG A O 1
ATOM 1822 N N . ASP A 1 224 ? -14.396 19.272 6.034 1.00 83.31 224 ASP A N 1
ATOM 1823 C CA . ASP A 1 224 ? -14.016 20.679 5.982 1.00 83.31 224 ASP A CA 1
ATOM 1824 C C . ASP A 1 224 ? -13.948 21.191 4.536 1.00 83.31 224 ASP A C 1
ATOM 1826 O O . ASP A 1 224 ? -13.484 20.499 3.616 1.00 83.31 224 ASP A O 1
ATOM 1830 N N . ILE A 1 225 ? -14.419 22.422 4.347 1.00 83.38 225 ILE A N 1
ATOM 1831 C CA . ILE A 1 225 ? -14.369 23.139 3.072 1.00 83.38 225 ILE A CA 1
ATOM 1832 C C . ILE A 1 225 ? -12.921 23.591 2.814 1.00 83.38 225 ILE A C 1
ATOM 1834 O O . ILE A 1 225 ? -12.205 23.973 3.736 1.00 83.38 225 ILE A O 1
ATOM 1838 N N . GLY A 1 226 ? -12.477 23.557 1.552 1.00 86.88 226 GLY A N 1
ATOM 1839 C CA . GLY A 1 226 ? -11.150 24.027 1.137 1.00 86.88 226 GLY A CA 1
ATOM 1840 C C . GLY A 1 226 ? -10.287 22.913 0.551 1.00 86.88 226 GLY A C 1
ATOM 1841 O O . GLY A 1 226 ? -10.691 22.263 -0.413 1.00 86.88 226 GLY A O 1
ATOM 1842 N N . ALA A 1 227 ? -9.100 22.686 1.123 1.00 83.62 227 ALA A N 1
ATOM 1843 C CA . ALA A 1 227 ? -8.129 21.683 0.665 1.00 83.62 227 ALA A CA 1
ATOM 1844 C C . ALA A 1 227 ? -7.991 20.477 1.628 1.00 83.62 227 ALA A C 1
ATOM 1846 O O . ALA A 1 227 ? -6.891 20.194 2.113 1.00 83.62 227 ALA A O 1
ATOM 1847 N N . PRO A 1 228 ? -9.079 19.738 1.926 1.00 86.25 228 PRO A N 1
ATOM 1848 C CA . PRO A 1 228 ? -9.024 18.598 2.832 1.00 86.25 228 PRO A CA 1
ATOM 1849 C C . PRO A 1 228 ? -8.185 17.449 2.251 1.00 86.25 228 PRO A C 1
ATOM 1851 O O . PRO A 1 228 ? -8.086 17.258 1.034 1.00 86.25 228 PRO A O 1
ATOM 1854 N N . ARG A 1 229 ? -7.612 16.624 3.134 1.00 86.44 229 ARG A N 1
ATOM 1855 C CA . ARG A 1 229 ? -6.761 15.480 2.758 1.00 86.44 229 ARG A CA 1
ATOM 1856 C C . ARG A 1 229 ? -7.481 14.518 1.827 1.00 86.44 229 ARG A C 1
ATOM 1858 O O . ARG A 1 229 ? -8.617 14.127 2.100 1.00 86.44 229 ARG A O 1
ATOM 1865 N N . LYS A 1 230 ? -6.828 14.119 0.737 1.00 89.62 230 LYS A N 1
ATOM 1866 C CA . LYS A 1 230 ? -7.425 13.247 -0.283 1.00 89.62 230 LYS A CA 1
ATOM 1867 C C . LYS A 1 230 ? -7.856 11.910 0.323 1.00 89.62 230 LYS A C 1
ATOM 1869 O O . LYS A 1 230 ? -7.180 11.363 1.186 1.00 89.62 230 LYS A O 1
ATOM 1874 N N . ARG A 1 231 ? -8.973 11.379 -0.162 1.00 90.38 231 ARG A N 1
ATOM 1875 C CA . ARG A 1 231 ? -9.433 10.016 0.114 1.00 90.38 231 ARG A CA 1
ATOM 1876 C C . ARG A 1 231 ? -8.999 9.083 -1.006 1.00 90.38 231 ARG A C 1
ATOM 1878 O O . ARG A 1 231 ? -8.661 9.516 -2.109 1.00 90.38 231 ARG A O 1
ATOM 1885 N N . TYR A 1 232 ? -9.139 7.787 -0.757 1.00 91.69 232 TYR A N 1
ATOM 1886 C CA . TYR A 1 232 ? -8.981 6.771 -1.791 1.00 91.69 232 TYR A CA 1
ATOM 1887 C C . TYR A 1 232 ? -9.885 7.024 -3.011 1.00 91.69 232 TYR A C 1
ATOM 1889 O O . TYR A 1 232 ? -9.398 7.014 -4.138 1.00 91.69 232 TYR A O 1
ATOM 1897 N N . LYS A 1 233 ? -11.169 7.364 -2.794 1.00 91.25 233 LYS A N 1
ATOM 1898 C CA . LYS A 1 233 ? -12.119 7.739 -3.865 1.00 91.25 233 LYS A CA 1
ATOM 1899 C C . LYS A 1 233 ? -11.582 8.871 -4.755 1.00 91.25 233 LYS A C 1
ATOM 1901 O O . LYS A 1 233 ? -11.735 8.814 -5.972 1.00 91.25 233 LYS A O 1
ATOM 1906 N N . ASP A 1 234 ? -10.927 9.872 -4.163 1.00 91.50 234 ASP A N 1
ATOM 1907 C CA . ASP A 1 234 ? -10.386 11.023 -4.896 1.00 91.50 234 ASP A CA 1
ATOM 1908 C C . ASP A 1 234 ? -9.171 10.615 -5.751 1.00 91.50 234 ASP A C 1
ATOM 1910 O O . ASP A 1 234 ? -9.040 11.049 -6.897 1.00 91.50 234 ASP A O 1
ATOM 1914 N N . SER A 1 235 ? -8.310 9.732 -5.224 1.00 91.19 235 SER A N 1
ATOM 1915 C CA . SER A 1 235 ? -7.202 9.131 -5.981 1.00 91.19 235 SER A CA 1
ATOM 1916 C C . SER A 1 235 ? -7.709 8.265 -7.134 1.00 91.19 235 SER A C 1
ATOM 1918 O O . SER A 1 235 ? -7.245 8.414 -8.261 1.00 91.19 235 SER A O 1
ATOM 1920 N N . LEU A 1 236 ? -8.704 7.411 -6.881 1.00 93.31 236 LEU A N 1
ATOM 1921 C CA . LEU A 1 236 ? -9.314 6.567 -7.904 1.00 93.31 236 LEU A CA 1
ATOM 1922 C C . LEU A 1 236 ? -9.956 7.406 -9.013 1.00 93.31 236 LEU A C 1
ATOM 1924 O O . LEU A 1 236 ? -9.752 7.115 -10.187 1.00 93.31 236 LEU A O 1
ATOM 1928 N N . LYS A 1 237 ? -10.670 8.484 -8.664 1.00 92.94 237 LYS A N 1
ATOM 1929 C CA . LYS A 1 237 ? -11.230 9.417 -9.649 1.00 92.94 237 LYS A CA 1
ATOM 1930 C C . LYS A 1 237 ? -10.133 10.045 -10.513 1.00 92.94 237 LYS A C 1
ATOM 1932 O O . LYS A 1 237 ? -10.282 10.063 -11.729 1.00 92.94 237 LYS A O 1
ATOM 1937 N N . LYS A 1 238 ? -9.019 10.493 -9.915 1.00 90.62 238 LYS A N 1
ATOM 1938 C CA . LYS A 1 238 ? -7.855 10.998 -10.668 1.00 90.62 238 LYS A CA 1
ATOM 1939 C C . LYS A 1 238 ? -7.317 9.933 -11.632 1.00 90.62 238 LYS A C 1
ATOM 1941 O O . LYS A 1 238 ? -7.090 10.245 -12.796 1.00 90.62 238 LYS A O 1
ATOM 1946 N N . SER A 1 239 ? -7.137 8.700 -11.160 1.00 91.56 239 SER A N 1
ATOM 1947 C CA . SER A 1 239 ? -6.648 7.571 -11.961 1.00 91.56 239 SER A CA 1
ATOM 1948 C C . SER A 1 239 ? -7.581 7.237 -13.129 1.00 91.56 239 SER A C 1
ATOM 1950 O O . SER A 1 239 ? -7.109 7.033 -14.241 1.00 91.56 239 SER A O 1
ATOM 1952 N N . LEU A 1 240 ? -8.901 7.246 -12.911 1.00 92.94 240 LEU A N 1
ATOM 1953 C CA . LEU A 1 240 ? -9.904 7.048 -13.963 1.00 92.94 240 LEU A CA 1
ATOM 1954 C C . LEU A 1 240 ? -9.850 8.168 -15.011 1.00 92.94 240 LEU A C 1
ATOM 1956 O O . LEU A 1 240 ? -9.786 7.878 -16.202 1.00 92.94 240 LEU A O 1
ATOM 1960 N N . THR A 1 241 ? -9.795 9.435 -14.580 1.00 92.12 241 THR A N 1
ATOM 1961 C CA . THR A 1 241 ? -9.681 10.589 -15.488 1.00 92.12 241 THR A CA 1
ATOM 1962 C C . THR A 1 241 ? -8.399 10.545 -16.316 1.00 92.12 241 THR A C 1
ATOM 1964 O O . THR A 1 241 ? -8.459 10.743 -17.524 1.00 92.12 241 THR A O 1
ATOM 1967 N N . ALA A 1 242 ? -7.257 10.235 -15.697 1.00 87.81 242 ALA A N 1
ATOM 1968 C CA . ALA A 1 242 ? -5.971 10.118 -16.390 1.00 87.81 242 ALA A CA 1
ATOM 1969 C C . ALA A 1 242 ? -5.943 8.983 -17.433 1.00 87.81 242 ALA A C 1
ATOM 1971 O O . ALA A 1 242 ? -5.097 8.977 -18.317 1.00 87.81 242 ALA A O 1
ATOM 1972 N N . CYS A 1 243 ? -6.869 8.032 -17.323 1.00 87.44 243 CYS A N 1
ATOM 1973 C CA . CYS A 1 243 ? -7.043 6.903 -18.229 1.00 87.44 243 CYS A CA 1
ATOM 1974 C C . CYS A 1 243 ? -8.251 7.048 -19.162 1.00 87.44 243 CYS A C 1
ATOM 1976 O O . CYS A 1 243 ? -8.627 6.076 -19.812 1.00 87.44 243 CYS A O 1
ATOM 1978 N N . CYS A 1 244 ? -8.881 8.227 -19.210 1.00 88.56 244 CYS A N 1
ATOM 1979 C CA . CYS A 1 244 ? -10.074 8.492 -20.019 1.00 88.56 244 CYS A CA 1
ATOM 1980 C C . CYS A 1 244 ? -11.242 7.521 -19.744 1.00 88.56 244 CYS A C 1
ATOM 1982 O O . CYS A 1 244 ? -12.065 7.262 -20.619 1.00 88.56 244 CYS A O 1
ATOM 1984 N N . ILE A 1 245 ? -11.337 6.990 -18.520 1.00 90.44 245 ILE A N 1
ATOM 1985 C CA . ILE A 1 245 ? -12.430 6.109 -18.096 1.00 90.44 245 ILE A CA 1
ATOM 1986 C C . ILE A 1 245 ? -13.492 6.953 -17.390 1.00 90.44 245 ILE A C 1
ATOM 1988 O O . ILE A 1 245 ? -13.193 7.690 -16.446 1.00 90.44 245 ILE A O 1
ATOM 1992 N N . ASP A 1 246 ? -14.753 6.817 -17.804 1.00 90.69 246 ASP A N 1
ATOM 1993 C CA . ASP A 1 246 ? -15.851 7.533 -17.158 1.00 90.69 246 ASP A CA 1
ATOM 1994 C C . ASP A 1 246 ? -16.070 7.051 -15.711 1.00 90.69 246 ASP A C 1
ATOM 1996 O O . ASP A 1 246 ? -16.442 5.905 -15.439 1.00 90.69 246 ASP A O 1
ATOM 2000 N N . HIS A 1 247 ? -15.910 7.986 -14.774 1.00 88.75 247 HIS A N 1
ATOM 2001 C CA . HIS A 1 247 ? -16.180 7.831 -13.348 1.00 88.75 247 HIS A CA 1
ATOM 2002 C C . HIS A 1 247 ? -17.582 7.309 -12.993 1.00 88.75 247 HIS A C 1
ATOM 2004 O O . HIS A 1 247 ? -17.751 6.787 -11.890 1.00 88.75 247 HIS A O 1
ATOM 2010 N N . ARG A 1 248 ? -18.583 7.441 -13.873 1.00 89.12 248 ARG A N 1
ATOM 2011 C CA . ARG A 1 248 ? -19.947 6.938 -13.619 1.00 89.12 248 ARG A CA 1
ATOM 2012 C C . ARG A 1 248 ? -20.155 5.506 -14.095 1.00 89.12 248 ARG A C 1
ATOM 2014 O O . ARG A 1 248 ? -20.969 4.792 -13.521 1.00 89.12 248 ARG A O 1
ATOM 2021 N N . GLN A 1 249 ? -19.419 5.083 -15.119 1.00 90.56 249 GLN A N 1
ATOM 2022 C CA . GLN A 1 249 ? -19.649 3.806 -15.800 1.00 90.56 249 GLN A CA 1
ATOM 2023 C C . GLN A 1 249 ? -18.573 2.757 -15.519 1.00 90.56 249 GLN A C 1
ATOM 2025 O O . GLN A 1 249 ? -18.790 1.581 -15.811 1.00 90.56 249 GLN A O 1
ATOM 2030 N N . TRP A 1 250 ? -17.434 3.141 -14.932 1.00 93.81 250 TRP A N 1
ATOM 2031 C CA . TRP A 1 250 ? -16.310 2.224 -14.710 1.00 93.81 250 TRP A CA 1
ATOM 2032 C C . TRP A 1 250 ? -16.706 0.958 -13.941 1.00 93.81 250 TRP A C 1
ATOM 2034 O O . TRP A 1 250 ? -16.193 -0.109 -14.246 1.00 93.81 250 TRP A O 1
ATOM 2044 N N . ALA A 1 251 ? -17.628 1.043 -12.974 1.00 92.88 251 ALA A N 1
ATOM 2045 C CA . ALA A 1 251 ? -18.062 -0.117 -12.194 1.00 92.88 251 ALA A CA 1
ATOM 2046 C C . ALA A 1 251 ? -18.841 -1.127 -13.054 1.00 92.88 251 ALA A C 1
ATOM 2048 O O . ALA A 1 251 ? -18.638 -2.332 -12.919 1.00 92.88 251 ALA A O 1
ATOM 2049 N N . THR A 1 252 ? -19.673 -0.637 -13.976 1.00 93.19 252 THR A N 1
ATOM 2050 C CA . THR A 1 252 ? -20.393 -1.460 -14.958 1.00 93.19 252 THR A CA 1
ATOM 2051 C C . THR A 1 252 ? -19.424 -2.071 -15.965 1.00 93.19 252 THR A C 1
ATOM 2053 O O . THR A 1 252 ? -19.476 -3.270 -16.217 1.00 93.19 252 THR A O 1
ATOM 2056 N N . GLN A 1 253 ? -18.476 -1.281 -16.480 1.00 92.31 253 GLN A N 1
ATOM 2057 C CA . GLN A 1 253 ? -17.411 -1.780 -17.362 1.00 92.31 253 GLN A CA 1
ATOM 2058 C C . GLN A 1 253 ? -16.519 -2.811 -16.654 1.00 92.31 253 GLN A C 1
ATOM 2060 O O . GLN A 1 253 ? -16.020 -3.746 -17.275 1.00 92.31 253 GLN A O 1
ATOM 2065 N N . ALA A 1 254 ? -16.342 -2.665 -15.339 1.00 95.06 254 ALA A N 1
ATOM 2066 C CA . ALA A 1 254 ? -15.579 -3.584 -14.514 1.00 95.06 254 ALA A CA 1
ATOM 2067 C C . ALA A 1 254 ? -16.308 -4.899 -14.203 1.00 95.06 254 ALA A C 1
ATOM 2069 O O . ALA A 1 254 ? -15.676 -5.792 -13.631 1.00 95.06 254 ALA A O 1
ATOM 2070 N N . ALA A 1 255 ? -17.596 -5.039 -14.544 1.00 94.62 255 ALA A N 1
ATOM 2071 C CA . ALA A 1 255 ? -18.367 -6.253 -14.282 1.00 94.62 255 ALA A CA 1
ATOM 2072 C C . ALA A 1 255 ? -17.759 -7.468 -14.996 1.00 94.62 255 ALA A C 1
ATOM 2074 O O . ALA A 1 255 ? -17.557 -8.506 -14.363 1.00 94.62 255 ALA A O 1
ATOM 2075 N N . ASP A 1 256 ? -17.366 -7.308 -16.265 1.00 95.75 256 ASP A N 1
ATOM 2076 C CA . ASP A 1 256 ? -16.571 -8.316 -16.959 1.00 95.75 256 ASP A CA 1
ATOM 2077 C C . ASP A 1 256 ? -15.078 -8.166 -16.630 1.00 95.75 256 ASP A C 1
ATOM 2079 O O . ASP A 1 256 ? -14.449 -7.121 -16.822 1.00 95.75 256 ASP A O 1
ATOM 2083 N N . ARG A 1 257 ? -14.482 -9.244 -16.114 1.00 95.50 257 ARG A N 1
ATOM 2084 C CA . ARG A 1 257 ? -13.085 -9.241 -15.663 1.00 95.50 257 ARG A CA 1
ATOM 2085 C C . ARG A 1 257 ? -12.101 -9.073 -16.821 1.00 95.50 257 ARG A C 1
ATOM 2087 O O . ARG A 1 257 ? -11.052 -8.452 -16.621 1.00 95.50 257 ARG A O 1
ATOM 2094 N N . ASN A 1 258 ? -12.389 -9.666 -17.976 1.00 95.94 258 ASN A N 1
ATOM 2095 C CA . ASN A 1 258 ? -11.469 -9.706 -19.108 1.00 95.94 258 ASN A CA 1
ATOM 2096 C C . ASN A 1 258 ? -11.476 -8.372 -19.853 1.00 95.94 258 ASN A C 1
ATOM 2098 O O . ASN A 1 258 ? -10.405 -7.795 -20.051 1.00 95.94 258 ASN A O 1
ATOM 2102 N N . SER A 1 259 ? -12.660 -7.835 -20.144 1.00 94.56 259 SER A N 1
ATOM 2103 C CA . SER A 1 259 ? -12.869 -6.490 -20.671 1.00 94.56 259 SER A CA 1
ATOM 2104 C C . SER A 1 259 ? -12.220 -5.457 -19.762 1.00 94.56 259 SER A C 1
ATOM 2106 O O . SER A 1 259 ? -11.390 -4.689 -20.234 1.00 94.56 259 SER A O 1
ATOM 2108 N N . TRP A 1 260 ? -12.455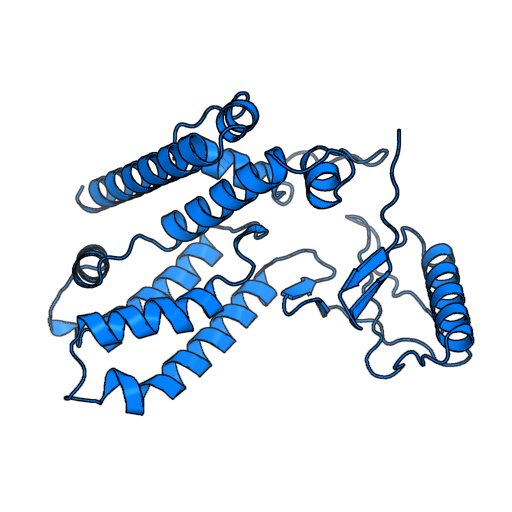 -5.508 -18.443 1.00 96.25 260 TRP A N 1
ATOM 2109 C CA . TRP A 1 260 ? -11.801 -4.579 -17.515 1.00 96.25 260 TRP A CA 1
ATOM 2110 C C . TRP A 1 260 ? -10.277 -4.661 -17.563 1.00 96.25 260 TRP A C 1
ATOM 2112 O O . TRP A 1 260 ? -9.586 -3.645 -17.593 1.00 96.25 260 TRP A O 1
ATOM 2122 N N . ARG A 1 261 ? -9.722 -5.879 -17.575 1.00 95.44 261 ARG A N 1
ATOM 2123 C CA . ARG A 1 261 ? -8.271 -6.078 -17.666 1.00 95.44 261 ARG A CA 1
ATOM 2124 C C . ARG A 1 261 ? -7.714 -5.497 -18.967 1.00 95.44 261 ARG A C 1
ATOM 2126 O O . ARG A 1 261 ? -6.626 -4.921 -18.929 1.00 95.44 261 ARG A O 1
ATOM 2133 N N . HIS A 1 262 ? -8.432 -5.655 -20.075 1.00 94.88 262 HIS A N 1
ATOM 2134 C CA . HIS A 1 262 ? -8.059 -5.105 -21.373 1.00 94.88 262 HIS A CA 1
ATOM 2135 C C . HIS A 1 262 ? -8.119 -3.572 -21.375 1.00 94.88 262 HIS A C 1
ATOM 2137 O O . HIS A 1 262 ? -7.112 -2.938 -21.680 1.00 94.88 262 HIS A O 1
ATOM 2143 N N . THR A 1 263 ? -9.223 -2.980 -20.912 1.00 94.31 263 THR A N 1
ATOM 2144 C CA . THR A 1 263 ? -9.393 -1.525 -20.777 1.00 94.31 263 THR A CA 1
ATOM 2145 C C . THR A 1 263 ? -8.299 -0.910 -19.913 1.00 94.31 263 THR A C 1
ATOM 2147 O O . THR A 1 263 ? -7.647 0.041 -20.327 1.00 94.31 263 THR A O 1
ATOM 2150 N N . VAL A 1 264 ? -8.024 -1.481 -18.734 1.00 94.94 264 VAL A N 1
ATOM 2151 C CA . VAL A 1 264 ? -6.960 -0.980 -17.850 1.00 94.94 264 VAL A CA 1
ATOM 2152 C C . VAL A 1 264 ? -5.588 -1.090 -18.514 1.00 94.94 264 VAL A C 1
ATOM 2154 O O . VAL A 1 264 ? -4.754 -0.205 -18.337 1.00 94.94 264 VAL A O 1
ATOM 2157 N N . HIS A 1 265 ? -5.333 -2.160 -19.272 1.00 93.44 265 HIS A N 1
ATOM 2158 C CA . HIS A 1 265 ? -4.085 -2.303 -20.016 1.00 93.44 265 HIS A CA 1
ATOM 2159 C C . HIS A 1 265 ? -3.927 -1.195 -21.061 1.00 93.44 265 HIS A C 1
ATOM 2161 O O . HIS A 1 265 ? -2.923 -0.491 -21.026 1.00 93.44 265 HIS A O 1
ATOM 2167 N N . GLN A 1 266 ? -4.921 -1.020 -21.937 1.00 92.50 266 GLN A N 1
ATOM 2168 C CA . GLN A 1 266 ? -4.915 0.010 -22.979 1.00 92.50 266 GLN A CA 1
ATOM 2169 C C . GLN A 1 266 ? -4.789 1.413 -22.389 1.00 92.50 266 GLN A C 1
ATOM 2171 O O . GLN A 1 266 ? -3.954 2.193 -22.832 1.00 92.50 266 GLN A O 1
ATOM 2176 N N . ALA A 1 267 ? -5.562 1.713 -21.347 1.00 90.44 267 ALA A N 1
ATOM 2177 C CA . ALA A 1 267 ? -5.568 3.033 -20.741 1.00 90.44 267 ALA A CA 1
ATOM 2178 C C . ALA A 1 267 ? -4.244 3.363 -20.034 1.00 90.44 267 ALA A C 1
ATOM 2180 O O . ALA A 1 267 ? -3.762 4.489 -20.114 1.00 90.44 267 ALA A O 1
ATOM 2181 N N . THR A 1 268 ? -3.609 2.372 -19.394 1.00 90.25 268 THR A N 1
ATOM 2182 C CA . THR A 1 268 ? -2.274 2.566 -18.802 1.00 90.25 268 THR A CA 1
ATOM 2183 C C . THR A 1 268 ? -1.211 2.781 -19.883 1.00 90.25 268 THR A C 1
ATOM 2185 O O . THR A 1 268 ? -0.314 3.594 -19.682 1.00 90.25 268 THR A O 1
ATOM 2188 N N . SER A 1 269 ? -1.297 2.064 -21.011 1.00 90.75 269 SER A N 1
ATOM 2189 C CA . SER A 1 269 ? -0.408 2.286 -22.160 1.00 90.75 269 SER A CA 1
ATOM 2190 C C . SER A 1 269 ? -0.573 3.701 -22.710 1.00 90.75 269 SER A C 1
ATOM 2192 O O . SER A 1 269 ? 0.400 4.440 -22.739 1.00 90.75 269 SER A O 1
ATOM 2194 N N . PHE A 1 270 ? -1.808 4.125 -22.992 1.00 89.62 270 PHE A N 1
ATOM 2195 C CA . PHE A 1 270 ? -2.110 5.479 -23.464 1.00 89.62 270 PHE A CA 1
ATOM 2196 C C . PHE A 1 270 ? -1.610 6.574 -22.508 1.00 89.62 270 PHE A C 1
ATOM 2198 O O . PHE A 1 270 ? -1.038 7.576 -22.940 1.00 89.62 270 PHE A O 1
ATOM 2205 N N . PHE A 1 271 ? -1.794 6.379 -21.198 1.00 90.69 271 PHE A N 1
ATOM 2206 C CA . PHE A 1 271 ? -1.262 7.286 -20.182 1.00 90.69 271 PHE A CA 1
ATOM 2207 C C . PHE A 1 271 ? 0.267 7.393 -20.260 1.00 90.69 271 PHE A C 1
ATOM 2209 O O . PHE A 1 271 ? 0.816 8.491 -20.183 1.00 90.69 271 PHE A O 1
ATOM 2216 N N . GLU A 1 272 ? 0.961 6.264 -20.410 1.00 89.44 272 GLU A N 1
ATOM 2217 C CA . GLU A 1 272 ? 2.419 6.243 -20.512 1.00 89.44 272 GLU A CA 1
ATOM 2218 C C . GLU A 1 272 ? 2.909 6.887 -21.816 1.00 89.44 272 GLU A C 1
ATOM 2220 O O . GLU A 1 272 ? 3.874 7.646 -21.765 1.00 89.44 272 GLU A O 1
ATOM 2225 N N . ASP A 1 273 ? 2.225 6.655 -22.937 1.00 88.62 273 ASP A N 1
ATOM 2226 C CA . ASP A 1 273 ? 2.546 7.256 -24.237 1.00 88.62 273 ASP A CA 1
ATOM 2227 C C . ASP A 1 273 ? 2.383 8.784 -24.186 1.00 88.62 273 ASP A C 1
ATOM 2229 O O . ASP A 1 273 ? 3.291 9.528 -24.553 1.00 88.62 273 ASP A O 1
ATOM 2233 N N . THR A 1 274 ? 1.275 9.265 -23.610 1.00 88.31 274 THR A N 1
ATOM 2234 C CA . THR A 1 274 ? 1.025 10.704 -23.399 1.00 88.31 274 THR A CA 1
ATOM 2235 C C . THR A 1 274 ? 2.102 11.329 -22.512 1.00 88.31 274 THR A C 1
ATOM 2237 O O . THR A 1 274 ? 2.606 12.415 -22.787 1.00 88.31 274 THR A O 1
ATOM 2240 N N . ARG A 1 275 ? 2.488 10.634 -21.436 1.00 86.19 275 ARG A N 1
ATOM 2241 C CA . ARG A 1 275 ? 3.533 11.097 -20.517 1.00 86.19 275 ARG A CA 1
ATOM 2242 C C . ARG A 1 275 ? 4.896 11.202 -21.205 1.00 86.19 275 ARG A C 1
ATOM 2244 O O . ARG A 1 275 ? 5.668 12.083 -20.835 1.00 86.19 275 ARG A O 1
ATOM 2251 N N . ARG A 1 276 ? 5.213 10.292 -22.133 1.00 84.62 276 ARG A N 1
ATOM 2252 C CA . ARG A 1 276 ? 6.465 10.325 -22.907 1.00 84.62 276 ARG A CA 1
ATOM 2253 C C . ARG A 1 276 ? 6.486 11.501 -23.871 1.00 84.62 276 ARG A C 1
ATOM 2255 O O . ARG A 1 276 ? 7.447 12.255 -23.822 1.00 84.62 276 ARG A O 1
ATOM 2262 N N . ALA A 1 277 ? 5.404 11.713 -24.621 1.00 83.94 277 ALA A N 1
ATOM 2263 C CA . ALA A 1 277 ? 5.286 12.846 -25.537 1.00 83.94 277 ALA A CA 1
ATOM 2264 C C . ALA A 1 277 ? 5.529 14.190 -24.823 1.00 83.94 277 ALA A C 1
ATOM 2266 O O . ALA A 1 277 ? 6.359 14.979 -25.252 1.00 83.94 277 ALA A O 1
ATOM 2267 N N . CYS A 1 278 ? 4.927 14.402 -23.645 1.00 81.94 278 CYS A N 1
ATOM 2268 C CA . CYS A 1 278 ? 5.143 15.624 -22.856 1.00 81.94 278 CYS A CA 1
ATOM 2269 C C . CYS A 1 278 ? 6.564 15.805 -22.280 1.00 81.94 278 CYS A C 1
ATOM 2271 O O . CYS A 1 278 ? 6.804 16.804 -21.608 1.00 81.94 278 CYS A O 1
ATOM 2273 N N . MET A 1 279 ? 7.461 14.822 -22.407 1.00 73.06 279 MET A N 1
ATOM 2274 C CA . MET A 1 279 ? 8.865 14.935 -21.983 1.00 73.06 279 MET A CA 1
ATOM 2275 C C . MET A 1 279 ? 9.829 15.144 -23.157 1.00 73.06 279 MET A C 1
ATOM 2277 O O . MET A 1 279 ? 11.008 15.391 -22.910 1.00 73.06 279 MET A O 1
ATOM 2281 N N . GLU A 1 280 ? 9.350 14.977 -24.390 1.00 61.84 280 GLU A N 1
ATOM 2282 C CA . GLU A 1 280 ? 10.114 15.183 -25.625 1.00 61.84 280 GLU A CA 1
ATOM 2283 C C . GLU A 1 280 ? 9.921 16.602 -26.194 1.00 61.84 280 GLU A C 1
ATOM 2285 O O . GLU A 1 280 ? 10.813 17.085 -26.891 1.00 61.84 280 GLU A O 1
ATOM 2290 N N . ASP A 1 281 ? 8.810 17.262 -25.838 1.00 48.31 281 ASP A N 1
ATOM 2291 C CA . ASP A 1 281 ? 8.532 18.695 -26.053 1.00 48.31 281 ASP A CA 1
ATOM 2292 C C . ASP A 1 281 ? 9.230 19.601 -25.015 1.00 48.31 281 ASP A C 1
ATOM 2294 O O . ASP A 1 281 ? 9.720 20.688 -25.407 1.00 48.31 281 ASP A O 1
#

Secondary structure (DSSP, 8-state):
------EEEETTEEEE--SSHHHHHHHHHHHHHHHHHTT----TTT-EEE--PPTT--------EETTEEPEEESEEEETTEEEETT--SHHHHHHHHHHHHHHHHHHIIIIIS-TTS-HHHHHHHIIIIIHHHHTTTTTT----HHHHHHHHHHHHHHHHHHHT--GGG---HHHHHHHTT---HHHHHHHHHHHHHHHHHHS-TTSHHHHHHH---SS--PPSSSPPPPHHHHHHHHHHHTT--TTTHHHHTSSHHHHHHHHHHHHHHHHHHHHHHHH-

Mean predicted aligned error: 5.0 Å

Foldseek 3Di:
DDDDDAWDDDPPDIDGDDPDLVVVQVSVQVVQVVCVVVVHHDDLVLDEDEAADDPPDDDDFHFHDHPNDTHHYDQWDADPNAIAGSPRACVVRLVVLLVVLVVVLVVCCVVLQVDPVDDLLRSLVCCVVPSVCSNCPPLLFDPDDPVSLVVSQVSVLVSLCSSNVPDVVNVQDSLNSCVVSVHFRSVLVSLLSNLLSVLVLLQDDCVDPVVCVQPDDDPDDDADPDDGDDGSLNSNVVSCVLLVHDPVCSSVCSNDVVSSNVSSVVSSVVSRVVVVVVVVD

Radius of gyration: 22.34 Å; Cα contacts (8 Å, |Δi|>4): 259; chains: 1; bounding box: 57×46×61 Å